Protein AF-X6MDJ1-F1 (afdb_monomer)

Radius of gyration: 101.61 Å; Cα contacts (8 Å, |Δi|>4): 6; chains: 1; bounding box: 177×72×271 Å

Organism: Reticulomyxa filosa (NCBI:txid46433)

Secondary structure (DSSP, 8-state):
-TTHHHHHHHHHHHHHHHHHHHHTT-SS-HHHHHHHHHHHHHHHHHHHTSS--------HHHHHHHHHHHHHHHHHHHHHHHHHHHHHHHHHHHHHHHHHHHHHHHHHHHHHHHHHHHHHHHHHHHHHHHHHHHHHHHHHHHHHHHHHHHHHHHHHHHHHHHHHHHHHHHHHHHHHHHHHHHHHHHHHHHHHHHHHHHHHHHHHHHHHHHHHHHHHHHHHHHHHHHHHHHHHHHHHHHHHHHHHHHHHHHHHHHHHHHHHHHHHHHHHHHHTTS-------------------------------------------------PPP-PPPP-

Structure (mmCIF, N/CA/C/O backbone):
data_AF-X6MDJ1-F1
#
_entry.id   AF-X6MDJ1-F1
#
loop_
_atom_site.group_PDB
_atom_site.id
_atom_site.type_symbol
_atom_site.label_atom_id
_atom_site.label_alt_id
_atom_site.label_comp_id
_atom_site.label_asym_id
_atom_site.label_entity_id
_atom_site.label_seq_id
_atom_site.pdbx_PDB_ins_code
_atom_site.Cartn_x
_atom_site.Cartn_y
_atom_site.Cartn_z
_atom_site.occupancy
_atom_site.B_iso_or_equiv
_atom_site.auth_seq_id
_atom_site.auth_comp_id
_atom_site.auth_asym_id
_atom_site.auth_atom_id
_atom_site.pdbx_PDB_model_num
ATOM 1 N N . MET A 1 1 ? 55.223 59.921 -126.607 1.00 46.53 1 MET A N 1
ATOM 2 C CA . MET A 1 1 ? 54.933 60.571 -125.308 1.00 46.53 1 MET A CA 1
ATOM 3 C C . MET A 1 1 ? 53.748 59.944 -124.555 1.00 46.53 1 MET A C 1
ATOM 5 O O . MET A 1 1 ? 53.757 60.003 -123.340 1.00 46.53 1 MET A O 1
ATOM 9 N N . PHE A 1 2 ? 52.800 59.251 -125.211 1.00 34.00 2 PHE A N 1
ATOM 10 C CA . PHE A 1 2 ? 51.757 58.449 -124.530 1.00 34.00 2 PHE A CA 1
ATOM 11 C C . PHE A 1 2 ? 52.237 57.083 -123.975 1.00 34.00 2 PHE A C 1
ATOM 13 O O . PHE A 1 2 ? 51.592 56.527 -123.099 1.00 34.00 2 PHE A O 1
ATOM 20 N N . PHE A 1 3 ? 53.381 56.561 -124.438 1.00 37.94 3 PHE A N 1
ATOM 21 C CA . PHE A 1 3 ? 53.953 55.284 -123.969 1.00 37.94 3 PHE A CA 1
ATOM 22 C C . PHE A 1 3 ? 54.731 55.387 -122.644 1.00 37.94 3 PHE A C 1
ATOM 24 O O . PHE A 1 3 ? 54.823 54.407 -121.918 1.00 37.94 3 PHE A O 1
ATOM 31 N N . PHE A 1 4 ? 55.240 56.573 -122.292 1.00 38.34 4 PHE A N 1
ATOM 32 C CA . PHE A 1 4 ? 55.994 56.768 -121.045 1.00 38.34 4 PHE A CA 1
ATOM 33 C C . PHE A 1 4 ? 55.082 56.855 -119.811 1.00 38.34 4 PHE A C 1
ATOM 35 O O . PHE A 1 4 ? 55.450 56.375 -118.748 1.00 38.34 4 PHE A O 1
ATOM 42 N N . LEU A 1 5 ? 53.854 57.364 -119.967 1.00 35.47 5 LEU A N 1
ATOM 43 C CA . LEU A 1 5 ? 52.873 57.420 -118.875 1.00 35.47 5 LEU A CA 1
ATOM 44 C C . LEU A 1 5 ? 52.231 56.054 -118.565 1.00 35.47 5 LEU A C 1
ATOM 46 O O . LEU A 1 5 ? 51.686 55.873 -117.481 1.00 35.47 5 LEU A O 1
ATOM 50 N N . LEU A 1 6 ? 52.306 55.083 -119.485 1.00 46.47 6 LEU A N 1
ATOM 51 C CA . LEU A 1 6 ? 51.800 53.723 -119.254 1.00 46.47 6 LEU A CA 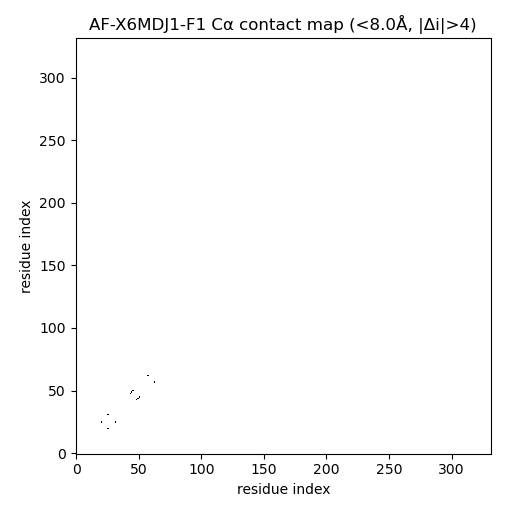1
ATOM 52 C C . LEU A 1 6 ? 52.808 52.839 -118.505 1.00 46.47 6 LEU A C 1
ATOM 54 O O . LEU A 1 6 ? 52.397 51.955 -117.760 1.00 46.47 6 LEU A O 1
ATOM 58 N N . GLN A 1 7 ? 54.109 53.093 -118.663 1.00 49.00 7 GLN A N 1
ATOM 59 C CA . GLN A 1 7 ? 55.163 52.285 -118.045 1.00 49.00 7 GLN A CA 1
ATOM 60 C C . GLN A 1 7 ? 55.359 52.627 -116.558 1.00 49.00 7 GLN A C 1
ATOM 62 O O . GLN A 1 7 ? 55.385 51.719 -115.731 1.00 49.00 7 GLN A O 1
ATOM 67 N N . GLU A 1 8 ? 55.336 53.915 -116.190 1.00 50.94 8 GLU A N 1
ATOM 68 C CA . GLU A 1 8 ? 55.340 54.327 -114.772 1.00 50.94 8 GLU A CA 1
ATOM 69 C C . GLU A 1 8 ? 54.061 53.893 -114.032 1.00 50.94 8 GLU A C 1
ATOM 71 O O . GLU A 1 8 ? 54.104 53.580 -112.843 1.00 50.94 8 GLU A O 1
ATOM 76 N N . SER A 1 9 ? 52.922 53.798 -114.731 1.00 50.75 9 SER A N 1
ATOM 77 C CA . SER A 1 9 ? 51.663 53.342 -114.129 1.00 50.75 9 SER A CA 1
ATOM 78 C C . SER A 1 9 ? 51.698 51.862 -113.725 1.00 50.75 9 SER A C 1
ATOM 80 O O . SER A 1 9 ? 51.016 51.490 -112.773 1.00 50.75 9 SER A O 1
ATOM 82 N N . ILE A 1 10 ? 52.455 51.004 -114.417 1.00 56.62 10 ILE A N 1
ATOM 83 C CA . ILE A 1 10 ? 52.475 49.554 -114.152 1.00 56.62 10 ILE A CA 1
ATOM 84 C C . ILE A 1 10 ? 53.443 49.218 -113.012 1.00 56.62 10 ILE A C 1
ATOM 86 O O . ILE A 1 10 ? 53.078 48.458 -112.113 1.00 56.62 10 ILE A O 1
ATOM 90 N N . GLU A 1 11 ? 54.622 49.843 -112.979 1.00 57.53 11 GLU A N 1
ATOM 91 C CA . GLU A 1 11 ? 55.597 49.654 -111.894 1.00 57.53 11 GLU A CA 1
ATOM 92 C C . GLU A 1 11 ? 55.032 50.096 -110.539 1.00 57.53 11 GLU A C 1
ATOM 94 O O . GLU A 1 11 ? 55.156 49.374 -109.544 1.00 57.53 11 GLU A O 1
ATOM 99 N N . HIS A 1 12 ? 54.302 51.217 -110.507 1.00 56.81 12 HIS A N 1
ATOM 100 C CA . HIS A 1 12 ? 53.630 51.657 -109.287 1.00 56.81 12 HIS A CA 1
ATOM 101 C C . HIS A 1 12 ? 52.510 50.700 -108.850 1.00 56.81 12 HIS A C 1
ATOM 103 O O . HIS A 1 12 ? 52.333 50.476 -107.654 1.00 56.81 12 HIS A O 1
ATOM 109 N N . THR A 1 13 ? 51.793 50.077 -109.792 1.00 57.88 13 THR A N 1
ATOM 110 C CA . THR A 1 13 ? 50.694 49.149 -109.471 1.00 57.88 13 THR A CA 1
ATOM 111 C C . THR A 1 13 ? 51.216 47.823 -108.902 1.00 57.88 13 THR A C 1
ATOM 113 O O . THR A 1 13 ? 50.658 47.313 -107.930 1.00 57.88 13 THR A O 1
ATOM 116 N N . CYS A 1 14 ? 52.323 47.288 -109.428 1.00 55.81 14 CYS A N 1
ATOM 117 C CA . CYS A 1 14 ? 52.934 46.050 -108.928 1.00 55.81 14 CYS A CA 1
ATOM 118 C C . CYS A 1 14 ? 53.540 46.208 -107.524 1.00 55.81 14 CYS A C 1
ATOM 120 O O . CYS A 1 14 ? 53.368 45.324 -106.683 1.00 55.81 14 CYS A O 1
ATOM 122 N N . ILE A 1 15 ? 54.188 47.343 -107.238 1.00 61.50 15 ILE A N 1
ATOM 123 C CA . ILE A 1 15 ? 54.727 47.639 -105.900 1.00 61.50 15 ILE A CA 1
ATOM 124 C C . ILE A 1 15 ? 53.588 47.835 -104.890 1.00 61.50 15 ILE A C 1
ATOM 126 O O . ILE A 1 15 ? 53.655 47.305 -103.779 1.00 61.50 15 ILE A O 1
ATOM 130 N N . CYS A 1 16 ? 52.504 48.514 -105.284 1.00 55.78 16 CYS A N 1
ATOM 131 C CA . CYS A 1 16 ? 51.330 48.676 -104.428 1.00 55.78 16 CYS A CA 1
ATOM 132 C C . CYS A 1 16 ? 50.640 47.338 -104.112 1.00 55.78 16 CYS A C 1
ATOM 134 O O . CYS A 1 16 ? 50.250 47.129 -102.967 1.00 55.78 16 CYS A O 1
ATOM 136 N N . ILE A 1 17 ? 50.538 46.404 -105.066 1.00 59.16 17 ILE A N 1
ATOM 137 C CA . ILE A 1 17 ? 49.975 45.062 -104.818 1.00 59.16 17 ILE A CA 1
ATOM 138 C C . ILE A 1 17 ? 50.873 44.253 -103.871 1.00 59.16 17 ILE A C 1
ATOM 140 O O . ILE A 1 17 ? 50.369 43.625 -102.943 1.00 59.16 17 ILE A O 1
ATOM 144 N N . TRP A 1 18 ? 52.198 44.319 -104.033 1.00 60.38 18 TRP A N 1
ATOM 145 C CA . TRP A 1 18 ? 53.135 43.631 -103.138 1.00 60.38 18 TRP A CA 1
ATOM 146 C C . TRP A 1 18 ? 53.076 44.178 -101.703 1.00 60.38 18 TRP A C 1
ATOM 148 O O . TRP A 1 18 ? 53.031 43.407 -100.743 1.00 60.38 18 TRP A O 1
ATOM 158 N N . GLN A 1 19 ? 52.972 45.502 -101.542 1.00 55.25 19 GLN A N 1
ATOM 159 C CA . GLN A 1 19 ? 52.780 46.123 -100.229 1.00 55.25 19 GLN A CA 1
ATOM 160 C C . GLN A 1 19 ? 51.417 45.790 -99.610 1.00 55.25 19 GLN A C 1
ATOM 162 O O . GLN A 1 19 ? 51.368 45.545 -98.409 1.00 55.25 19 GLN A O 1
ATOM 167 N N . ILE A 1 20 ? 50.337 45.705 -100.394 1.00 57.69 20 ILE A N 1
ATOM 168 C CA . ILE A 1 20 ? 49.007 45.300 -99.906 1.00 57.69 20 ILE A CA 1
ATOM 169 C C . ILE A 1 20 ? 49.001 43.827 -99.454 1.00 57.69 20 ILE A C 1
ATOM 171 O O . ILE A 1 20 ? 48.454 43.524 -98.394 1.00 57.69 20 ILE A O 1
ATOM 175 N N . CYS A 1 21 ? 49.661 42.920 -100.183 1.00 55.03 21 CYS A N 1
ATOM 176 C CA . CYS A 1 21 ? 49.754 41.503 -99.805 1.00 55.03 21 CYS A CA 1
ATOM 177 C C . CYS A 1 21 ? 50.541 41.281 -98.502 1.00 55.03 21 CYS A C 1
ATOM 179 O O . CYS A 1 21 ? 50.180 40.412 -97.709 1.00 55.03 21 CYS A O 1
ATOM 181 N N . ILE A 1 22 ? 51.573 42.093 -98.244 1.00 57.81 22 ILE A N 1
ATOM 182 C CA . ILE A 1 22 ? 52.324 42.059 -96.978 1.00 57.81 22 ILE A CA 1
ATOM 183 C C . ILE A 1 22 ? 51.508 42.690 -95.836 1.00 57.81 22 ILE A C 1
ATOM 185 O O . ILE A 1 22 ? 51.525 42.171 -94.722 1.00 57.81 22 ILE A O 1
ATOM 189 N N . TYR A 1 23 ? 50.760 43.771 -96.097 1.00 50.34 23 TYR A N 1
ATOM 190 C CA . TYR A 1 23 ? 49.988 44.478 -95.064 1.00 50.34 23 TYR A CA 1
ATOM 191 C C . TYR A 1 23 ? 48.722 43.734 -94.608 1.00 50.34 23 TYR A C 1
ATOM 193 O O . TYR A 1 23 ? 48.281 43.935 -93.479 1.00 50.34 23 TYR A O 1
ATOM 201 N N . ILE A 1 24 ? 48.126 42.888 -95.459 1.00 52.47 24 ILE A N 1
ATOM 202 C CA . ILE A 1 24 ? 46.871 42.169 -95.155 1.00 52.47 24 ILE A CA 1
ATOM 203 C C . ILE A 1 24 ? 47.112 40.789 -94.504 1.00 52.47 24 ILE A C 1
ATOM 205 O O . ILE A 1 24 ? 46.166 40.166 -94.035 1.00 52.47 24 ILE A O 1
ATOM 209 N N . GLY A 1 25 ? 48.359 40.319 -94.367 1.00 51.25 25 GLY A N 1
ATOM 210 C CA . GLY A 1 25 ? 48.641 39.081 -93.622 1.00 51.25 25 GLY A CA 1
ATOM 211 C C . GLY A 1 25 ? 47.980 37.843 -94.240 1.00 51.25 25 GLY A C 1
ATOM 212 O O . GLY A 1 25 ? 47.366 37.041 -93.544 1.00 51.25 25 GLY A O 1
ATOM 213 N N . VAL A 1 26 ? 48.077 37.692 -95.562 1.00 49.97 26 VAL A N 1
ATOM 214 C CA . VAL A 1 26 ? 47.474 36.571 -96.294 1.00 49.97 26 VAL A CA 1
ATOM 215 C C . VAL A 1 26 ? 48.474 35.417 -96.381 1.00 49.97 26 VAL A C 1
ATOM 217 O O . VAL A 1 26 ? 49.170 35.264 -97.378 1.00 49.97 26 VAL A O 1
ATOM 220 N N . TYR A 1 27 ? 48.555 34.605 -95.326 1.00 49.72 27 TYR A N 1
ATOM 221 C CA . TYR A 1 27 ? 49.199 33.281 -95.376 1.00 49.72 27 TYR A CA 1
ATOM 222 C C . TYR A 1 27 ? 48.189 32.134 -95.591 1.00 49.72 27 TYR A C 1
ATOM 224 O O . TYR A 1 27 ? 48.596 30.982 -95.684 1.00 49.72 27 TYR A O 1
ATOM 232 N N . GLU A 1 28 ? 46.886 32.432 -95.712 1.00 48.81 28 GLU A N 1
ATOM 233 C CA . GLU A 1 28 ? 45.821 31.409 -95.711 1.00 48.81 28 GLU A CA 1
ATOM 234 C C . GLU A 1 28 ? 44.952 31.332 -96.986 1.00 48.81 28 GLU A C 1
ATOM 236 O O . GLU A 1 28 ? 44.074 30.480 -97.057 1.00 48.81 28 GLU A O 1
ATOM 241 N N . ASN A 1 29 ? 45.194 32.141 -98.030 1.00 48.00 29 ASN A N 1
ATOM 242 C CA . ASN A 1 29 ? 44.483 32.010 -99.318 1.00 48.00 29 ASN A CA 1
ATOM 243 C C . ASN A 1 29 ? 45.444 31.639 -100.459 1.00 48.00 29 ASN A C 1
ATOM 245 O O . ASN A 1 29 ? 46.172 32.492 -100.971 1.00 48.00 29 ASN A O 1
ATOM 249 N N . SER A 1 30 ? 45.406 30.365 -100.867 1.00 55.78 30 SER A N 1
ATOM 250 C CA . SER A 1 30 ? 46.225 29.770 -101.940 1.00 55.78 30 SER A CA 1
ATOM 251 C C . SER A 1 30 ? 46.120 30.527 -103.275 1.00 55.78 30 SER A C 1
ATOM 253 O O . SER A 1 30 ? 47.123 30.718 -103.961 1.00 55.78 30 SER A O 1
ATOM 255 N N . ASP A 1 31 ? 44.937 31.055 -103.599 1.00 55.47 31 ASP A N 1
ATOM 256 C CA . ASP A 1 31 ? 44.656 31.688 -104.896 1.00 55.47 31 ASP A CA 1
ATOM 257 C C . ASP A 1 31 ? 45.382 33.036 -105.091 1.00 55.47 31 ASP A C 1
ATOM 259 O O . ASP A 1 31 ? 45.696 33.437 -106.212 1.00 55.47 31 ASP A O 1
ATOM 263 N N . LEU A 1 32 ? 45.696 33.750 -104.001 1.00 57.66 32 LEU A N 1
ATOM 264 C CA . LEU A 1 32 ? 46.416 35.032 -104.047 1.00 57.66 32 LEU A CA 1
ATOM 265 C C . LEU A 1 32 ? 47.932 34.841 -104.190 1.00 57.66 32 LEU A C 1
ATOM 267 O O . LEU A 1 32 ? 48.594 35.657 -104.838 1.00 57.66 32 LEU A O 1
ATOM 271 N N . TYR A 1 33 ? 48.470 33.751 -103.636 1.00 59.84 33 TYR A N 1
ATOM 272 C CA . TYR A 1 33 ? 49.879 33.391 -103.787 1.00 59.84 33 TYR A CA 1
ATOM 273 C C . TYR A 1 33 ? 50.172 32.915 -105.216 1.00 59.84 33 TYR A C 1
ATOM 275 O O . TYR A 1 33 ? 51.159 33.347 -105.809 1.00 59.84 33 TYR A O 1
ATOM 283 N N . GLU A 1 34 ? 49.273 32.125 -105.817 1.00 58.66 34 GLU A N 1
ATOM 284 C CA . GLU A 1 34 ? 49.373 31.730 -107.231 1.00 58.66 34 GLU A CA 1
ATOM 285 C C . GLU A 1 34 ? 49.312 32.931 -108.182 1.00 58.66 34 GLU A C 1
ATOM 287 O O . GLU A 1 34 ? 50.076 32.999 -109.146 1.00 58.66 34 GLU A O 1
ATOM 292 N N . CYS A 1 35 ? 48.468 33.925 -107.891 1.00 59.69 35 CYS A N 1
ATOM 293 C CA . CYS A 1 35 ? 48.352 35.132 -108.711 1.00 59.69 35 CYS A CA 1
ATOM 294 C C . CYS A 1 35 ? 49.623 36.006 -108.638 1.00 59.69 35 CYS A C 1
ATOM 296 O O . CYS A 1 35 ? 50.100 36.514 -109.656 1.00 59.69 35 CYS A O 1
ATOM 298 N N . ALA A 1 36 ? 50.231 36.133 -107.450 1.00 60.06 36 ALA A N 1
ATOM 299 C CA . ALA A 1 36 ? 51.514 36.817 -107.275 1.00 60.06 36 ALA A CA 1
ATOM 300 C C . ALA A 1 36 ? 52.673 36.061 -107.953 1.00 60.06 36 ALA A C 1
ATOM 302 O O . ALA A 1 36 ? 53.518 36.683 -108.601 1.00 60.06 36 ALA A O 1
ATOM 303 N N . TYR A 1 37 ? 52.679 34.728 -107.867 1.00 60.91 37 TYR A N 1
ATOM 304 C CA . TYR A 1 37 ? 53.666 33.878 -108.533 1.00 60.91 37 TYR A CA 1
ATOM 305 C C . TYR A 1 37 ? 53.544 33.972 -110.065 1.00 60.91 37 TYR A C 1
ATOM 307 O O . TYR A 1 37 ? 54.550 34.167 -110.741 1.00 60.91 37 TYR A O 1
ATOM 315 N N . MET A 1 38 ? 52.324 33.970 -110.620 1.00 65.00 38 MET A N 1
ATOM 316 C CA . MET A 1 38 ? 52.064 34.182 -112.054 1.00 65.00 38 MET A CA 1
ATOM 317 C C . MET A 1 38 ? 52.527 35.559 -112.547 1.00 65.00 38 MET A C 1
ATOM 319 O O . MET A 1 38 ? 53.146 35.648 -113.606 1.00 65.00 38 MET A O 1
ATOM 323 N N . CYS A 1 39 ? 52.303 36.632 -111.782 1.00 60.31 39 CYS A N 1
ATOM 324 C CA . CYS A 1 39 ? 52.797 37.968 -112.135 1.00 60.31 39 CYS A CA 1
ATOM 325 C C . CYS A 1 39 ? 54.332 38.044 -112.143 1.00 60.31 39 CYS A C 1
ATOM 327 O O . CYS A 1 39 ? 54.906 38.653 -113.047 1.00 60.31 39 CYS A O 1
ATOM 329 N N . ILE A 1 40 ? 55.007 37.391 -111.189 1.00 62.34 40 ILE A N 1
ATOM 330 C CA . ILE A 1 40 ? 56.475 37.294 -111.168 1.00 62.34 40 ILE A CA 1
ATOM 331 C C . ILE A 1 40 ? 56.969 36.436 -112.338 1.00 62.34 40 ILE A C 1
ATOM 333 O O . ILE A 1 40 ? 57.894 36.847 -113.030 1.00 62.34 40 ILE A O 1
ATOM 337 N N . CYS A 1 41 ? 56.333 35.300 -112.631 1.00 57.19 41 CYS A N 1
ATOM 338 C CA . CYS A 1 41 ? 56.680 34.465 -113.782 1.00 57.19 41 CYS A CA 1
ATOM 339 C C . CYS A 1 41 ? 56.502 35.210 -115.112 1.00 57.19 41 CYS A C 1
ATOM 341 O O . CYS A 1 41 ? 57.374 35.108 -115.967 1.00 57.19 41 CYS A O 1
ATOM 343 N N . ILE A 1 42 ? 55.443 36.011 -115.282 1.00 60.81 42 ILE A N 1
ATOM 344 C CA . ILE A 1 42 ? 55.233 36.843 -116.480 1.00 60.81 42 ILE A CA 1
ATOM 345 C C . ILE A 1 42 ? 56.254 37.990 -116.544 1.00 60.81 42 ILE A C 1
ATOM 347 O O . ILE A 1 42 ? 56.767 38.283 -117.622 1.00 60.81 42 ILE A O 1
ATOM 351 N N . TYR A 1 43 ? 56.605 38.618 -115.416 1.00 61.06 43 TYR A N 1
ATOM 352 C CA . TYR A 1 43 ? 57.633 39.666 -115.361 1.00 61.06 43 TYR A CA 1
ATOM 353 C C . TYR A 1 43 ? 59.034 39.123 -115.675 1.00 61.06 43 TYR A C 1
ATOM 355 O O . TYR A 1 43 ? 59.783 39.743 -116.429 1.00 61.06 43 TYR A O 1
ATOM 363 N N . VAL A 1 44 ? 59.378 37.949 -115.142 1.00 59.22 44 VAL A N 1
ATOM 364 C CA . VAL A 1 44 ? 60.638 37.248 -115.415 1.00 59.22 44 VAL A CA 1
ATOM 365 C C . VAL A 1 44 ? 60.662 36.748 -116.860 1.00 59.22 44 VAL A C 1
ATOM 367 O O . VAL A 1 44 ? 61.660 36.941 -117.541 1.00 59.22 44 VAL A O 1
ATOM 370 N N . TYR A 1 45 ? 59.564 36.200 -117.386 1.00 58.41 45 TYR A N 1
ATOM 371 C CA . TYR A 1 45 ? 59.481 35.769 -118.785 1.00 58.41 45 TYR A CA 1
ATOM 372 C C . TYR A 1 45 ? 59.592 36.954 -119.759 1.00 58.41 45 TYR A C 1
ATOM 374 O O . TYR A 1 45 ? 60.357 36.884 -120.716 1.00 58.41 45 TYR A O 1
ATOM 382 N N . ASN A 1 46 ? 58.933 38.086 -119.485 1.00 56.03 46 ASN A N 1
ATOM 383 C CA . ASN A 1 46 ? 59.036 39.283 -120.329 1.00 56.03 46 ASN A CA 1
ATOM 384 C C . ASN A 1 46 ? 60.400 39.989 -120.226 1.00 56.03 46 ASN A C 1
ATOM 386 O O . ASN A 1 46 ? 60.851 40.544 -121.224 1.00 56.03 46 ASN A O 1
ATOM 390 N N . ASN A 1 47 ? 61.087 39.939 -119.077 1.00 55.94 47 ASN A N 1
ATOM 391 C CA . ASN A 1 47 ? 62.432 40.519 -118.935 1.00 55.94 47 ASN A CA 1
ATOM 392 C C . ASN A 1 47 ? 63.575 39.587 -119.372 1.00 55.94 47 ASN A C 1
ATOM 394 O O . ASN A 1 47 ? 64.629 40.089 -119.745 1.00 55.94 47 ASN A O 1
ATOM 398 N N . ILE A 1 48 ? 63.397 38.260 -119.338 1.00 54.12 48 ILE A N 1
ATOM 399 C CA . ILE A 1 48 ? 64.440 37.286 -119.716 1.00 54.12 48 ILE A CA 1
ATOM 400 C C . ILE A 1 48 ? 64.279 36.796 -121.162 1.00 54.12 48 ILE A C 1
ATOM 402 O O . ILE A 1 48 ? 65.277 36.566 -121.836 1.00 54.12 48 ILE A O 1
ATOM 406 N N . VAL A 1 49 ? 63.050 36.638 -121.665 1.00 52.00 49 VAL A N 1
ATOM 407 C CA . VAL A 1 49 ? 62.792 36.097 -123.016 1.00 52.00 49 VAL A CA 1
ATOM 408 C C . VAL A 1 49 ? 62.472 37.204 -124.028 1.00 52.00 49 VAL A C 1
ATOM 410 O O . VAL A 1 49 ? 62.717 37.035 -125.217 1.00 52.00 49 VAL A O 1
ATOM 413 N N . GLY A 1 50 ? 61.988 38.366 -123.574 1.00 45.97 50 GLY A N 1
ATOM 414 C CA . GLY A 1 50 ? 61.617 39.489 -124.443 1.00 45.97 50 GLY A CA 1
ATOM 415 C C . GLY A 1 50 ? 62.751 40.435 -124.847 1.00 45.97 50 GLY A C 1
ATOM 416 O O . GLY A 1 50 ? 62.484 41.379 -125.586 1.00 45.97 50 GLY A O 1
ATOM 417 N N . ASN A 1 51 ? 63.987 40.234 -124.370 1.00 42.09 51 ASN A N 1
ATOM 418 C CA . ASN A 1 51 ? 65.036 41.253 -124.497 1.00 42.09 51 ASN A CA 1
ATOM 419 C C . ASN A 1 51 ? 66.458 40.711 -124.738 1.00 42.09 51 ASN A C 1
ATOM 421 O O . ASN A 1 51 ? 67.419 41.321 -124.281 1.00 42.09 51 ASN A O 1
ATOM 425 N N . ASP A 1 52 ? 66.610 39.590 -125.460 1.00 38.12 52 ASP A N 1
ATOM 426 C CA . ASP A 1 52 ? 67.944 39.154 -125.910 1.00 38.12 52 ASP A CA 1
ATOM 427 C C . ASP A 1 52 ? 67.927 38.303 -127.203 1.00 38.12 52 ASP A C 1
ATOM 429 O O . ASP A 1 52 ? 68.407 37.170 -127.269 1.00 38.12 52 ASP A O 1
ATOM 433 N N . GLU A 1 53 ? 67.405 38.875 -128.295 1.00 39.47 53 GLU A N 1
ATOM 434 C CA . GLU A 1 53 ? 67.732 38.445 -129.667 1.00 39.47 53 GLU A CA 1
ATOM 435 C C . GLU A 1 53 ? 69.114 38.993 -130.094 1.00 39.47 53 GLU A C 1
ATOM 437 O O . GLU A 1 53 ? 69.244 39.647 -131.125 1.00 39.47 53 GLU A O 1
ATOM 442 N N . SER A 1 54 ? 70.179 38.763 -129.312 1.00 42.28 54 SER A N 1
ATOM 443 C CA . SER A 1 54 ? 71.554 39.053 -129.764 1.00 42.28 54 SER A CA 1
ATOM 444 C C . SER A 1 54 ? 72.660 38.428 -128.901 1.00 42.28 54 SER A C 1
ATOM 446 O O . SER A 1 54 ? 73.427 39.146 -128.273 1.00 42.28 54 SER A O 1
ATOM 448 N N . ALA A 1 55 ? 72.833 37.100 -128.919 1.00 39.47 55 ALA A N 1
ATOM 449 C CA . ALA A 1 55 ? 74.099 36.490 -128.475 1.00 39.47 55 ALA A CA 1
ATOM 450 C C . ALA A 1 55 ? 74.331 35.068 -129.026 1.00 39.47 55 ALA A C 1
ATOM 452 O O . ALA A 1 55 ? 74.334 34.067 -128.309 1.00 39.47 55 ALA A O 1
ATOM 453 N N . THR A 1 56 ? 74.617 34.965 -130.322 1.00 40.84 56 THR A N 1
ATOM 454 C CA . THR A 1 56 ? 75.430 33.869 -130.870 1.00 40.84 56 THR A CA 1
ATOM 455 C C . THR A 1 56 ? 76.843 33.930 -130.279 1.00 40.84 56 THR A C 1
ATOM 457 O O . THR A 1 56 ? 77.678 34.657 -130.806 1.00 40.84 56 THR A O 1
ATOM 460 N N . SER A 1 57 ? 77.094 33.202 -129.179 1.00 42.72 57 SER A N 1
ATOM 461 C CA . SER A 1 57 ? 78.409 32.689 -128.725 1.00 42.72 57 SER A CA 1
ATOM 462 C C . SER A 1 57 ? 78.313 32.139 -127.282 1.00 42.72 57 SER A C 1
ATOM 464 O O . SER A 1 57 ? 78.838 32.738 -126.343 1.00 42.72 57 SER A O 1
ATOM 466 N N . ARG A 1 58 ? 77.655 30.988 -127.064 1.00 47.28 58 ARG A N 1
ATOM 467 C CA . ARG A 1 58 ? 77.795 30.250 -125.791 1.00 47.28 58 ARG A CA 1
ATOM 468 C C . ARG A 1 58 ? 79.111 29.471 -125.815 1.00 47.28 58 ARG A C 1
ATOM 470 O O . ARG A 1 58 ? 79.263 28.516 -126.571 1.00 47.28 58 ARG A O 1
ATOM 477 N N . ASN A 1 59 ? 80.069 29.919 -125.012 1.00 48.38 59 ASN A N 1
ATOM 478 C CA . ASN A 1 59 ? 81.375 29.296 -124.838 1.00 48.38 59 ASN A CA 1
ATOM 479 C C . ASN A 1 59 ? 81.185 27.898 -124.203 1.00 48.38 59 ASN A C 1
ATOM 481 O O . ASN A 1 59 ? 80.544 27.803 -123.154 1.00 48.38 59 ASN A O 1
ATOM 485 N N . PRO A 1 60 ? 81.711 26.800 -124.779 1.00 56.62 60 PRO A N 1
ATOM 486 C CA . PRO A 1 60 ? 81.515 25.444 -124.246 1.00 56.62 60 PRO A CA 1
ATOM 487 C C . PRO A 1 60 ? 82.014 25.271 -122.800 1.00 56.62 60 PRO A C 1
ATOM 489 O O . PRO A 1 60 ? 81.564 24.374 -122.092 1.00 56.62 60 PRO A O 1
ATOM 492 N N . ARG A 1 61 ? 82.898 26.161 -122.334 1.00 58.25 61 ARG A N 1
ATOM 493 C CA . ARG A 1 61 ? 83.381 26.201 -120.950 1.00 58.25 61 ARG A CA 1
ATOM 494 C C . ARG A 1 61 ? 82.312 26.648 -119.947 1.00 58.25 61 ARG A C 1
ATOM 496 O O . ARG A 1 61 ? 82.260 26.096 -118.854 1.00 58.25 61 ARG A O 1
ATOM 503 N N . ASP A 1 62 ? 81.442 27.580 -120.328 1.00 56.09 62 ASP A N 1
ATOM 504 C CA . ASP A 1 62 ? 80.393 28.111 -119.446 1.00 56.09 62 ASP A CA 1
ATOM 505 C C . ASP A 1 62 ? 79.239 27.114 -119.308 1.00 56.09 62 ASP A C 1
ATOM 507 O O . ASP A 1 62 ? 78.688 26.943 -118.225 1.00 56.09 62 ASP A O 1
ATOM 511 N N . VAL A 1 63 ? 78.946 26.365 -120.377 1.00 61.12 63 VAL A N 1
ATOM 512 C CA . VAL A 1 63 ? 77.998 25.239 -120.344 1.00 61.12 63 VAL A CA 1
ATOM 513 C C . VAL A 1 63 ? 78.527 24.103 -119.462 1.00 61.12 63 VAL A C 1
ATOM 515 O O . VAL A 1 63 ? 77.766 23.525 -118.694 1.00 61.12 63 VAL A O 1
ATOM 518 N N . TRP A 1 64 ? 79.832 23.806 -119.514 1.00 67.19 64 TRP A N 1
ATOM 519 C CA . TRP A 1 64 ? 80.450 22.778 -118.667 1.00 67.19 64 TRP A CA 1
ATOM 520 C C . TRP A 1 64 ? 80.505 23.185 -117.188 1.00 67.19 64 TRP A C 1
ATOM 522 O O . TRP A 1 64 ? 80.250 22.356 -116.321 1.00 67.19 64 TRP A O 1
ATOM 532 N N . LEU A 1 65 ? 80.776 24.461 -116.891 1.00 68.94 65 LEU A N 1
ATOM 533 C CA . LEU A 1 65 ? 80.726 25.002 -115.528 1.00 68.94 65 LEU A CA 1
ATOM 534 C C . LEU A 1 65 ? 79.298 25.019 -114.965 1.00 68.94 65 LEU A C 1
ATOM 536 O O . LEU A 1 65 ? 79.112 24.656 -113.807 1.00 68.94 65 LEU A O 1
ATOM 540 N N . MET A 1 66 ? 78.289 25.361 -115.777 1.00 67.38 66 MET A N 1
ATOM 541 C CA . MET A 1 66 ? 76.880 25.218 -115.386 1.00 67.38 66 MET A CA 1
ATOM 542 C C . MET A 1 66 ? 76.519 23.754 -115.137 1.00 67.38 66 MET A C 1
ATOM 544 O O . MET A 1 66 ? 75.898 23.455 -114.126 1.00 67.38 66 MET A O 1
ATOM 548 N N . GLN A 1 67 ? 76.939 22.835 -116.010 1.00 71.94 67 GLN A N 1
ATOM 549 C CA . GLN A 1 67 ? 76.667 21.410 -115.834 1.00 71.94 67 GLN A CA 1
ATOM 550 C C . GLN A 1 67 ? 77.342 20.856 -114.570 1.00 71.94 67 GLN A C 1
ATOM 552 O O . GLN A 1 67 ? 76.714 20.102 -113.835 1.00 71.94 67 GLN A O 1
ATOM 557 N N . ALA A 1 68 ? 78.585 21.249 -114.279 1.00 69.00 68 ALA A N 1
ATOM 558 C CA . ALA A 1 68 ? 79.287 20.863 -113.055 1.00 69.00 68 ALA A CA 1
ATOM 559 C C . ALA A 1 68 ? 78.601 21.425 -111.797 1.00 69.00 68 ALA A C 1
ATOM 561 O O . ALA A 1 68 ? 78.412 20.683 -110.840 1.00 69.00 68 ALA A O 1
ATOM 562 N N . ALA A 1 69 ? 78.155 22.687 -111.826 1.00 71.62 69 ALA A N 1
ATOM 563 C CA . ALA A 1 69 ? 77.407 23.302 -110.728 1.00 71.62 69 ALA A CA 1
ATOM 564 C C . ALA A 1 69 ? 76.031 22.650 -110.512 1.00 71.62 69 ALA A C 1
ATOM 566 O O . ALA A 1 69 ? 75.623 22.469 -109.371 1.00 71.62 69 ALA A O 1
ATOM 567 N N . ILE A 1 70 ? 75.338 22.257 -111.588 1.00 73.81 70 ILE A N 1
ATOM 568 C CA . ILE A 1 70 ? 74.079 21.499 -111.511 1.00 73.81 70 ILE A CA 1
ATOM 569 C C . ILE A 1 70 ? 74.336 20.123 -110.897 1.00 73.81 70 ILE A C 1
ATOM 571 O O . ILE A 1 70 ? 73.653 19.750 -109.960 1.00 73.81 70 ILE A O 1
ATOM 575 N N . THR A 1 71 ? 75.376 19.411 -111.339 1.00 73.44 71 THR A N 1
ATOM 576 C CA . THR A 1 71 ? 75.698 18.073 -110.805 1.00 73.44 71 THR A CA 1
ATOM 577 C C . THR A 1 71 ? 76.097 18.133 -109.320 1.00 73.44 71 THR A C 1
ATOM 579 O O . THR A 1 71 ? 75.768 17.238 -108.547 1.00 73.44 71 THR A O 1
ATOM 582 N N . GLU A 1 72 ? 76.790 19.195 -108.896 1.00 76.56 72 GLU A N 1
ATOM 583 C CA . GLU A 1 72 ? 77.119 19.450 -107.486 1.00 76.56 72 GLU A CA 1
ATOM 584 C C . GLU A 1 72 ? 75.877 19.824 -106.659 1.00 76.56 72 GLU A C 1
ATOM 586 O O . GLU A 1 72 ? 75.734 19.375 -105.520 1.00 76.56 72 GLU A O 1
ATOM 591 N N . GLN A 1 73 ? 74.954 20.607 -107.226 1.00 77.00 73 GLN A N 1
ATOM 592 C CA . GLN A 1 73 ? 73.666 20.903 -106.596 1.00 77.00 73 GLN A CA 1
ATOM 593 C C . GLN A 1 73 ? 72.782 19.660 -106.491 1.00 77.00 73 GLN A C 1
ATOM 595 O O . GLN A 1 73 ? 72.213 19.444 -105.428 1.00 77.00 73 GLN A O 1
ATOM 600 N N . ASP A 1 74 ? 72.730 18.819 -107.522 1.00 78.31 74 ASP A N 1
ATOM 601 C CA . ASP A 1 74 ? 71.992 17.554 -107.523 1.00 78.31 74 ASP A CA 1
ATOM 602 C C . ASP A 1 74 ? 72.541 16.607 -106.446 1.00 78.31 74 ASP A C 1
ATOM 604 O O . ASP A 1 74 ? 71.776 16.073 -105.648 1.00 78.31 74 ASP A O 1
ATOM 608 N N . ALA A 1 75 ? 73.869 16.480 -106.322 1.00 77.88 75 ALA A N 1
ATOM 609 C CA . ALA A 1 75 ? 74.490 15.681 -105.263 1.00 77.88 75 ALA A CA 1
ATOM 610 C C . ALA A 1 75 ? 74.164 16.208 -103.852 1.00 77.88 75 ALA A C 1
ATOM 612 O O . ALA A 1 75 ? 73.967 15.429 -102.918 1.00 77.88 75 ALA A O 1
ATOM 613 N N . ARG A 1 76 ? 74.083 17.535 -103.692 1.00 82.31 76 ARG A N 1
ATOM 614 C CA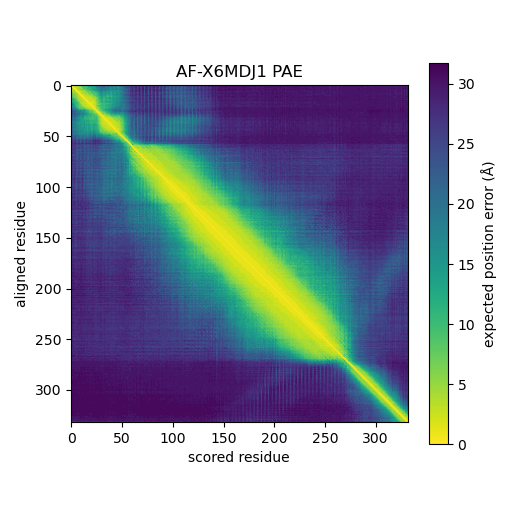 . ARG A 1 76 ? 73.716 18.177 -102.423 1.00 82.31 76 ARG A CA 1
ATOM 615 C C . ARG A 1 76 ? 72.223 18.056 -102.118 1.00 82.31 76 ARG A C 1
ATOM 617 O O . ARG A 1 76 ? 71.859 17.949 -100.951 1.00 82.31 76 ARG A O 1
ATOM 624 N N . ILE A 1 77 ? 71.370 18.063 -103.140 1.00 81.25 77 ILE A N 1
ATOM 625 C CA . ILE A 1 77 ? 69.937 17.784 -103.014 1.00 81.25 77 ILE A CA 1
ATOM 626 C C . ILE A 1 77 ? 69.744 16.330 -102.581 1.00 81.25 77 ILE A C 1
ATOM 628 O O . ILE A 1 77 ? 69.075 16.106 -101.581 1.00 81.25 77 ILE A O 1
ATOM 632 N N . GLU A 1 78 ? 70.407 15.365 -103.221 1.00 81.25 78 GLU A N 1
ATOM 633 C CA . GLU A 1 78 ? 70.339 13.951 -102.821 1.00 81.25 78 GLU A CA 1
ATOM 634 C C . GLU A 1 78 ? 70.837 13.710 -101.384 1.00 81.25 78 GLU A C 1
ATOM 636 O O . GLU A 1 78 ? 70.335 12.830 -100.682 1.00 81.25 78 GLU A O 1
ATOM 641 N N . GLU A 1 79 ? 71.847 14.457 -100.926 1.00 81.81 79 GLU A N 1
ATOM 642 C CA . GLU A 1 79 ? 72.326 14.392 -99.540 1.00 81.81 79 GLU A CA 1
ATOM 643 C C . GLU A 1 79 ? 71.308 14.986 -98.556 1.00 81.81 79 GLU A C 1
ATOM 645 O O . GLU A 1 79 ? 70.979 14.343 -97.561 1.00 81.81 79 GLU A O 1
ATOM 650 N N . LEU A 1 80 ? 70.733 16.151 -98.872 1.00 81.88 80 LEU A N 1
ATOM 651 C CA . LEU A 1 80 ? 69.671 16.764 -98.070 1.00 81.88 80 LEU A CA 1
ATOM 652 C C . LEU A 1 80 ? 68.394 15.914 -98.039 1.00 81.88 80 LEU A C 1
ATOM 654 O O . LEU A 1 80 ? 67.726 15.864 -97.010 1.00 81.88 80 LEU A O 1
ATOM 658 N N . GLU A 1 81 ? 68.053 15.230 -99.130 1.00 82.69 81 GLU A N 1
ATOM 659 C CA . GLU A 1 81 ? 66.931 14.291 -99.192 1.00 82.69 81 GLU A CA 1
ATOM 660 C C . GLU A 1 81 ? 67.183 13.058 -98.318 1.00 82.69 81 GLU A C 1
ATOM 662 O O . GLU A 1 81 ? 66.281 12.625 -97.599 1.00 82.69 81 GLU A O 1
ATOM 667 N N . ARG A 1 82 ? 68.416 12.530 -98.307 1.00 83.44 82 ARG A N 1
ATOM 668 C CA . ARG A 1 82 ? 68.814 11.441 -97.399 1.00 83.44 82 ARG A CA 1
ATOM 669 C C . ARG A 1 82 ? 68.759 11.861 -95.931 1.00 83.44 82 ARG A C 1
ATOM 671 O O . ARG A 1 82 ? 68.249 11.095 -95.113 1.00 83.44 82 ARG A O 1
ATOM 678 N N . ASP A 1 83 ? 69.231 13.059 -95.599 1.00 85.56 83 ASP A N 1
ATOM 679 C CA . ASP A 1 83 ? 69.172 13.589 -94.233 1.00 85.56 83 ASP A CA 1
ATOM 680 C C . ASP A 1 83 ? 67.728 13.863 -93.791 1.00 85.56 83 ASP A C 1
ATOM 682 O O . ASP A 1 83 ? 67.342 13.525 -92.670 1.00 85.56 83 ASP A O 1
ATOM 686 N N . LEU A 1 84 ? 66.897 14.414 -94.681 1.00 81.50 84 LEU A N 1
ATOM 687 C CA . LEU A 1 84 ? 65.474 14.638 -94.431 1.00 81.50 84 LEU A CA 1
ATOM 688 C C . LEU A 1 84 ? 64.736 13.316 -94.189 1.00 81.50 84 LEU A C 1
ATOM 690 O O . LEU A 1 84 ? 63.904 13.242 -93.287 1.00 81.50 84 LEU A O 1
ATOM 694 N N . GLU A 1 85 ? 65.035 12.271 -94.962 1.00 84.38 85 GLU A N 1
ATOM 695 C CA . GLU A 1 85 ? 64.429 10.950 -94.781 1.00 84.38 85 GLU A CA 1
ATOM 696 C C . GLU A 1 85 ? 64.894 10.285 -93.476 1.00 84.38 85 GLU A C 1
ATOM 698 O O . GLU A 1 85 ? 64.082 9.718 -92.742 1.00 84.38 85 GLU A O 1
ATOM 703 N N . ALA A 1 86 ? 66.172 10.427 -93.113 1.00 84.56 86 ALA A N 1
ATOM 704 C CA . ALA A 1 86 ? 66.691 9.950 -91.832 1.00 84.56 86 ALA A CA 1
ATOM 705 C C . ALA A 1 86 ? 66.035 10.664 -90.636 1.00 84.56 86 ALA A C 1
ATOM 707 O O . ALA A 1 86 ? 65.660 10.016 -89.657 1.00 84.56 86 ALA A O 1
ATOM 708 N N . GLU A 1 87 ? 65.846 11.984 -90.710 1.00 85.56 87 GLU A N 1
ATOM 709 C CA . GLU A 1 87 ? 65.128 12.743 -89.680 1.00 85.56 87 GLU A CA 1
ATOM 710 C C . GLU A 1 87 ? 63.633 12.401 -89.649 1.00 85.56 87 GLU A C 1
ATOM 712 O O . GLU A 1 87 ? 63.068 12.244 -88.569 1.00 85.56 87 GLU A O 1
ATOM 717 N N . ARG A 1 88 ? 62.987 12.181 -90.802 1.00 86.25 88 ARG A N 1
ATOM 718 C CA . ARG A 1 88 ? 61.601 11.682 -90.859 1.00 86.25 88 ARG A CA 1
ATOM 719 C C . ARG A 1 88 ? 61.455 10.318 -90.195 1.00 86.25 88 ARG A C 1
ATOM 721 O O . ARG A 1 88 ? 60.495 10.127 -89.452 1.00 86.25 88 ARG A O 1
ATOM 728 N N . SER A 1 89 ? 62.404 9.406 -90.406 1.00 86.31 89 SER A N 1
ATOM 729 C CA . SER A 1 89 ? 62.413 8.095 -89.748 1.00 86.31 89 SER A CA 1
ATOM 730 C C . SER A 1 89 ? 62.540 8.233 -88.230 1.00 86.31 89 SER A C 1
ATOM 732 O O . SER A 1 89 ? 61.722 7.676 -87.503 1.00 86.31 89 SER A O 1
ATOM 734 N N . LYS A 1 90 ? 63.483 9.050 -87.735 1.00 89.19 90 LYS A N 1
ATOM 735 C CA . LYS A 1 90 ? 63.639 9.313 -86.291 1.00 89.19 90 LYS A CA 1
ATOM 736 C C . LYS A 1 90 ? 62.404 9.971 -85.680 1.00 89.19 90 LYS A C 1
ATOM 738 O O . LYS A 1 90 ? 62.000 9.616 -84.578 1.00 89.19 90 LYS A O 1
ATOM 743 N N . VAL A 1 91 ? 61.787 10.921 -86.384 1.00 87.75 91 VAL A N 1
ATOM 744 C CA . VAL A 1 91 ? 60.541 11.568 -85.945 1.00 87.75 91 VAL A CA 1
ATOM 745 C C . VAL A 1 91 ? 59.386 10.570 -85.940 1.00 87.75 91 VAL A C 1
ATOM 747 O O . VAL A 1 91 ? 58.565 10.610 -85.029 1.00 87.75 91 VAL A O 1
ATOM 750 N N . SER A 1 92 ? 59.320 9.657 -86.910 1.00 88.12 92 SER A N 1
ATOM 751 C CA . SER A 1 92 ? 58.314 8.593 -86.947 1.00 88.12 92 SER A CA 1
ATOM 752 C C . SER A 1 92 ? 58.485 7.603 -85.792 1.00 88.12 92 SER A C 1
ATOM 754 O O . SER A 1 92 ? 57.498 7.240 -85.159 1.00 88.12 92 SER A O 1
ATOM 756 N N . GLU A 1 93 ? 59.718 7.195 -85.485 1.00 87.81 93 GLU A N 1
ATOM 757 C CA . GLU A 1 93 ? 60.037 6.338 -84.335 1.00 87.81 93 GLU A CA 1
ATOM 758 C C . GLU A 1 93 ? 59.711 7.041 -83.012 1.00 87.81 93 GLU A C 1
ATOM 760 O O . GLU A 1 93 ? 58.987 6.493 -82.183 1.00 87.81 93 GLU A O 1
ATOM 765 N N . ALA A 1 94 ? 60.142 8.295 -82.843 1.00 88.50 94 ALA A N 1
ATOM 766 C CA . ALA A 1 94 ? 59.831 9.093 -81.659 1.00 88.50 94 ALA A CA 1
ATOM 767 C C . ALA A 1 94 ? 58.323 9.334 -81.502 1.00 88.50 94 ALA A C 1
ATOM 769 O O . ALA A 1 94 ? 57.803 9.307 -80.388 1.00 88.50 94 ALA A O 1
ATOM 770 N N . ARG A 1 95 ? 57.599 9.543 -82.609 1.00 91.00 95 ARG A N 1
ATOM 771 C CA . ARG A 1 95 ? 56.138 9.655 -82.606 1.00 91.00 95 ARG A CA 1
ATOM 772 C C . ARG A 1 95 ? 55.499 8.354 -82.138 1.00 91.00 95 ARG A C 1
ATOM 774 O O . ARG A 1 95 ? 54.646 8.410 -81.263 1.00 91.00 95 ARG A O 1
ATOM 781 N N . PHE A 1 96 ? 55.930 7.214 -82.672 1.00 90.81 96 PHE A N 1
ATOM 782 C CA . PHE A 1 96 ? 55.416 5.907 -82.271 1.00 90.81 96 PHE A CA 1
ATOM 783 C C . PHE A 1 96 ? 55.683 5.615 -80.785 1.00 90.81 96 PHE A C 1
ATOM 785 O O . PHE A 1 96 ? 54.786 5.175 -80.071 1.00 90.81 96 PHE A O 1
ATOM 792 N N . GLU A 1 97 ? 56.881 5.923 -80.280 1.00 91.31 97 GLU A N 1
ATOM 793 C CA . GLU A 1 97 ? 57.205 5.780 -78.854 1.00 91.31 97 GLU A CA 1
ATOM 794 C C . GLU A 1 97 ? 56.372 6.704 -77.956 1.00 91.31 97 GLU A C 1
ATOM 796 O O . GLU A 1 97 ? 55.961 6.306 -76.864 1.00 91.31 97 GLU A O 1
ATOM 801 N N . LEU A 1 98 ? 56.133 7.946 -78.386 1.00 92.00 98 LEU A N 1
ATOM 802 C CA . LEU A 1 98 ? 55.294 8.892 -77.651 1.00 92.00 98 LEU A CA 1
ATOM 803 C C . LEU A 1 98 ? 53.825 8.463 -77.645 1.00 92.00 98 LEU A C 1
ATOM 805 O O . LEU A 1 98 ? 53.177 8.588 -76.611 1.00 92.00 98 LEU A O 1
ATOM 809 N N . GLU A 1 99 ? 53.321 7.939 -78.760 1.00 92.06 99 GLU A N 1
ATOM 810 C CA . GLU A 1 99 ? 51.954 7.426 -78.896 1.00 92.06 99 GLU A CA 1
ATOM 811 C C . GLU A 1 99 ? 51.759 6.176 -78.020 1.00 92.06 99 GLU A C 1
ATOM 813 O O . GLU A 1 99 ? 50.835 6.132 -77.216 1.00 92.06 99 GLU A O 1
ATOM 818 N N . SER A 1 100 ? 52.723 5.247 -78.013 1.00 93.06 100 SER A N 1
ATOM 819 C CA . SER A 1 100 ? 52.720 4.095 -77.097 1.00 93.06 100 SER A CA 1
ATOM 820 C C . SER A 1 100 ? 52.750 4.507 -75.618 1.00 93.06 100 SER A C 1
ATOM 822 O O . SER A 1 100 ? 52.053 3.914 -74.798 1.00 93.06 100 SER A O 1
ATOM 824 N N . LYS A 1 101 ? 53.543 5.523 -75.246 1.00 93.94 101 LYS A N 1
ATOM 825 C CA . LYS A 1 101 ? 53.569 6.044 -73.866 1.00 93.94 101 LYS A CA 1
ATOM 826 C C . LYS A 1 101 ? 52.277 6.763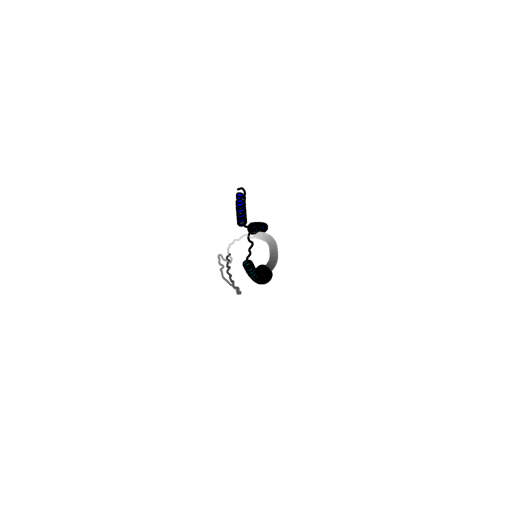 -73.493 1.00 93.94 101 LYS A C 1
ATOM 828 O O . LYS A 1 101 ? 51.876 6.717 -72.332 1.00 93.94 101 LYS A O 1
ATOM 833 N N . LEU A 1 102 ? 51.644 7.447 -74.445 1.00 93.81 102 LEU A N 1
ATOM 834 C CA . LEU A 1 102 ? 50.344 8.076 -74.239 1.00 93.81 102 LEU A CA 1
ATOM 835 C C . LEU A 1 102 ? 49.293 7.008 -73.915 1.00 93.81 102 LEU A C 1
ATOM 837 O O . LEU A 1 102 ? 48.623 7.133 -72.892 1.00 93.81 102 LEU A O 1
ATOM 841 N N . ASP A 1 103 ? 49.236 5.931 -74.700 1.00 93.44 103 ASP A N 1
ATOM 842 C CA . ASP A 1 103 ? 48.320 4.807 -74.479 1.00 93.44 103 ASP A CA 1
ATOM 843 C C . ASP A 1 103 ? 48.547 4.140 -73.107 1.00 93.44 103 ASP A C 1
ATOM 845 O O . ASP A 1 103 ? 47.595 3.864 -72.371 1.00 93.44 103 ASP A O 1
ATOM 849 N N . GLU A 1 104 ? 49.808 3.934 -72.705 1.00 94.56 104 GLU A N 1
ATOM 850 C CA . GLU A 1 104 ? 50.153 3.419 -71.371 1.00 94.56 104 GLU A CA 1
ATOM 851 C C . GLU A 1 104 ? 49.679 4.353 -70.245 1.00 94.56 104 GLU A C 1
ATOM 853 O O . GLU A 1 104 ? 49.131 3.892 -69.237 1.00 94.56 104 GLU A O 1
ATOM 858 N N . MET A 1 105 ? 49.853 5.670 -70.404 1.00 93.50 105 MET A N 1
ATOM 859 C CA . MET A 1 105 ? 49.364 6.651 -69.431 1.00 93.50 105 MET A CA 1
ATOM 860 C C . MET A 1 105 ? 47.834 6.701 -69.377 1.00 93.50 105 MET A C 1
ATOM 862 O O . MET A 1 105 ? 47.274 6.845 -68.289 1.00 93.50 105 MET A O 1
ATOM 866 N N . GLU A 1 106 ? 47.143 6.582 -70.510 1.00 93.75 106 GLU A N 1
ATOM 867 C CA . GLU A 1 106 ? 45.678 6.541 -70.565 1.00 93.75 106 GLU A CA 1
ATOM 868 C C . GLU A 1 106 ? 45.119 5.282 -69.896 1.00 93.75 106 GLU A C 1
ATOM 870 O O . GLU A 1 106 ? 44.142 5.359 -69.139 1.00 93.75 106 GLU A O 1
ATOM 875 N N . PHE A 1 107 ? 45.777 4.137 -70.093 1.00 94.00 107 PHE A N 1
ATOM 876 C CA . PHE A 1 107 ? 45.447 2.902 -69.389 1.00 94.00 107 PHE A CA 1
ATOM 877 C C . PHE A 1 107 ? 45.656 3.046 -67.875 1.00 94.00 107 PHE A C 1
ATOM 879 O O . PHE A 1 107 ? 44.742 2.763 -67.096 1.00 94.00 107 PHE A O 1
ATOM 886 N N . ALA A 1 108 ? 46.815 3.558 -67.446 1.00 93.38 108 ALA A N 1
ATOM 887 C CA . ALA A 1 108 ? 47.113 3.779 -66.031 1.00 93.38 108 ALA A CA 1
ATOM 888 C C . ALA A 1 108 ? 46.133 4.770 -65.378 1.00 93.38 108 ALA A C 1
ATOM 890 O O . ALA A 1 108 ? 45.669 4.550 -64.257 1.00 93.38 108 ALA A O 1
ATOM 891 N N . LYS A 1 109 ? 45.756 5.837 -66.093 1.00 93.94 109 LYS A N 1
ATOM 892 C CA . LYS A 1 109 ? 44.732 6.791 -65.652 1.00 93.94 109 LYS A CA 1
ATOM 893 C C . LYS A 1 109 ? 43.374 6.109 -65.478 1.00 93.94 109 LYS A C 1
ATOM 895 O O . LYS A 1 109 ? 42.745 6.292 -64.439 1.00 93.94 109 LYS A O 1
ATOM 900 N N . SER A 1 110 ? 42.948 5.304 -66.450 1.00 92.44 110 SER A N 1
ATOM 901 C CA . SER A 1 110 ? 41.670 4.580 -66.397 1.00 92.44 110 SER A CA 1
ATOM 902 C C . SER A 1 110 ? 41.629 3.581 -65.236 1.00 92.44 110 SER A C 1
ATOM 904 O O . SER A 1 110 ? 40.625 3.483 -64.529 1.00 92.44 110 SER A O 1
ATOM 906 N N . GLN A 1 111 ? 42.737 2.877 -64.985 1.00 94.56 111 GLN A N 1
ATOM 907 C CA . GLN A 1 111 ? 42.868 1.988 -63.832 1.00 94.56 111 GLN A CA 1
ATOM 908 C C . GLN A 1 111 ? 42.776 2.762 -62.508 1.00 94.56 111 GLN A C 1
ATOM 910 O O . GLN A 1 111 ? 42.024 2.370 -61.616 1.00 94.56 111 GLN A O 1
ATOM 915 N N . MET A 1 112 ? 43.480 3.890 -62.392 1.00 92.75 112 MET A N 1
ATOM 916 C CA . MET A 1 112 ? 43.431 4.732 -61.196 1.00 92.75 112 MET A CA 1
ATOM 917 C C . MET A 1 112 ? 42.025 5.306 -60.954 1.00 92.75 112 MET A C 1
ATOM 919 O O . MET A 1 112 ? 41.572 5.369 -59.813 1.00 92.75 112 MET A O 1
ATOM 923 N N . GLU A 1 113 ? 41.301 5.703 -62.005 1.00 92.31 113 GLU A N 1
ATOM 924 C CA . GLU A 1 113 ? 39.912 6.167 -61.902 1.00 92.31 113 GLU A CA 1
ATOM 925 C C . GLU A 1 113 ? 38.968 5.066 -61.394 1.00 92.31 113 GLU A C 1
ATOM 927 O O . GLU A 1 113 ? 38.122 5.341 -60.536 1.00 92.31 113 GLU A O 1
ATOM 932 N N . LEU A 1 114 ? 39.148 3.819 -61.848 1.00 91.75 114 LEU A N 1
ATOM 933 C CA . LEU A 1 114 ? 38.405 2.657 -61.346 1.00 91.75 114 LEU A CA 1
ATOM 934 C C . LEU A 1 114 ? 38.712 2.376 -59.868 1.00 91.75 114 LEU A C 1
ATOM 936 O O . LEU A 1 114 ? 37.785 2.232 -59.070 1.00 91.75 114 LEU A O 1
ATOM 940 N N . GLU A 1 115 ? 39.989 2.345 -59.481 1.00 92.44 115 GLU A N 1
ATOM 941 C CA . GLU A 1 115 ? 40.410 2.119 -58.090 1.00 92.44 115 GLU A CA 1
ATOM 942 C C . GLU A 1 115 ? 39.911 3.234 -57.154 1.00 92.44 115 GLU A C 1
ATOM 944 O O . GLU A 1 115 ? 39.406 2.960 -56.060 1.00 92.44 115 GLU A O 1
ATOM 949 N N . MET A 1 116 ? 39.952 4.495 -57.601 1.00 91.75 116 MET A N 1
ATOM 950 C CA . MET A 1 116 ? 39.346 5.615 -56.876 1.00 91.75 116 MET A CA 1
ATOM 951 C C . MET A 1 116 ? 37.821 5.488 -56.771 1.00 91.75 116 MET A C 1
ATOM 953 O O . MET A 1 116 ? 37.255 5.887 -55.753 1.00 91.75 116 MET A O 1
ATOM 957 N N . GLY A 1 117 ? 37.151 4.958 -57.798 1.00 89.94 117 GLY A N 1
ATOM 958 C CA . GLY A 1 117 ? 35.716 4.666 -57.776 1.00 89.94 117 GLY A CA 1
ATOM 959 C C . GLY A 1 117 ? 35.356 3.652 -56.689 1.00 89.94 117 GLY A C 1
ATOM 960 O O . GLY A 1 117 ? 34.520 3.942 -55.836 1.00 89.94 117 GLY A O 1
ATOM 961 N N . VAL A 1 118 ? 36.066 2.520 -56.646 1.00 90.31 118 VAL A N 1
ATOM 962 C CA . VAL A 1 118 ? 35.890 1.488 -55.607 1.00 90.31 118 VAL A CA 1
ATOM 963 C C . VAL A 1 118 ? 36.159 2.057 -54.210 1.00 90.31 118 VAL A C 1
ATOM 965 O O . VAL A 1 118 ? 35.369 1.846 -53.292 1.00 90.31 118 VAL A O 1
ATOM 968 N N . CYS A 1 119 ? 37.222 2.851 -54.052 1.00 93.19 119 CYS A N 1
ATOM 969 C CA . CYS A 1 119 ? 37.548 3.496 -52.779 1.00 93.19 119 CYS A CA 1
ATOM 970 C C . CYS A 1 119 ? 36.438 4.453 -52.303 1.00 93.19 119 CYS A C 1
ATOM 972 O O . CYS A 1 119 ? 36.087 4.462 -51.120 1.00 93.19 119 CYS A O 1
ATOM 974 N N . LYS A 1 120 ? 35.834 5.232 -53.212 1.00 93.69 120 LYS A N 1
ATOM 975 C CA . LYS A 1 120 ? 34.696 6.109 -52.888 1.00 93.69 120 LYS A CA 1
ATOM 976 C C . LYS A 1 120 ? 33.477 5.313 -52.429 1.00 93.69 120 LYS A C 1
ATOM 978 O O . LYS A 1 120 ? 32.860 5.695 -51.434 1.00 93.69 120 LYS A O 1
ATOM 983 N N . ASP A 1 121 ? 33.153 4.217 -53.106 1.00 94.94 121 ASP A N 1
ATOM 984 C CA . ASP A 1 121 ? 32.018 3.364 -52.743 1.00 94.94 121 ASP A CA 1
ATOM 985 C C . ASP A 1 121 ? 32.223 2.702 -51.371 1.00 94.94 121 ASP A C 1
ATOM 987 O O . ASP A 1 121 ? 31.310 2.679 -50.538 1.00 94.94 121 ASP A O 1
ATOM 991 N N . ASP A 1 122 ? 33.435 2.221 -51.090 1.00 95.25 122 ASP A N 1
ATOM 992 C CA . ASP A 1 122 ? 33.785 1.652 -49.788 1.00 95.25 122 ASP A CA 1
ATOM 993 C C . ASP A 1 122 ? 33.756 2.710 -48.676 1.00 95.25 122 ASP A C 1
ATOM 995 O O . ASP A 1 122 ? 33.212 2.451 -47.597 1.00 95.25 122 ASP A O 1
ATOM 999 N N . MET A 1 123 ? 34.244 3.929 -48.939 1.00 95.88 123 MET A N 1
ATOM 1000 C CA . MET A 1 123 ? 34.113 5.053 -48.005 1.00 95.88 123 MET A CA 1
ATOM 1001 C C . MET A 1 123 ? 32.648 5.385 -47.712 1.00 95.88 123 MET A C 1
ATOM 1003 O O . MET A 1 123 ? 32.292 5.590 -46.550 1.00 95.88 123 MET A O 1
ATOM 1007 N N . GLN A 1 124 ? 31.781 5.400 -48.727 1.00 95.75 124 GLN A N 1
ATOM 1008 C CA . GLN A 1 124 ? 30.351 5.645 -48.532 1.00 95.75 124 GLN A CA 1
ATOM 1009 C C . GLN A 1 124 ? 29.693 4.542 -47.695 1.00 95.75 124 GLN A C 1
ATOM 1011 O O . GLN A 1 124 ? 28.946 4.849 -46.763 1.00 95.75 124 GLN A O 1
ATOM 1016 N N . ARG A 1 125 ? 30.000 3.263 -47.953 1.00 96.62 125 ARG A N 1
ATOM 1017 C CA . ARG A 1 125 ? 29.499 2.149 -47.125 1.00 96.62 125 ARG A CA 1
ATOM 1018 C C . ARG A 1 125 ? 29.987 2.239 -45.685 1.00 96.62 125 ARG A C 1
ATOM 1020 O O . ARG A 1 125 ? 29.208 1.988 -44.766 1.00 96.62 125 ARG A O 1
ATOM 1027 N N . LEU A 1 126 ? 31.257 2.582 -45.473 1.00 96.75 126 LEU A N 1
ATOM 1028 C CA . LEU A 1 126 ? 31.807 2.787 -44.134 1.00 96.75 126 LEU A CA 1
ATOM 1029 C C . LEU A 1 126 ? 31.090 3.933 -43.421 1.00 96.75 126 LEU A C 1
ATOM 1031 O O . LEU A 1 126 ? 30.675 3.765 -42.278 1.00 96.75 126 LEU A O 1
ATOM 1035 N N . GLN A 1 127 ? 30.863 5.055 -44.102 1.00 96.56 127 GLN A N 1
ATOM 1036 C CA . GLN A 1 127 ? 30.150 6.196 -43.536 1.00 96.56 127 GLN A CA 1
ATOM 1037 C C . GLN A 1 127 ? 28.701 5.845 -43.161 1.00 96.56 127 GLN A C 1
ATOM 1039 O O . GLN A 1 127 ? 28.252 6.206 -42.074 1.00 96.56 127 GLN A O 1
ATOM 1044 N N . GLN A 1 128 ? 27.994 5.082 -44.000 1.00 96.19 128 GLN A N 1
ATOM 1045 C CA . GLN A 1 128 ? 26.650 4.579 -43.688 1.00 96.19 128 GLN A CA 1
ATOM 1046 C C . GLN A 1 128 ? 26.653 3.647 -42.470 1.00 96.19 128 GLN A C 1
ATOM 1048 O O . GLN A 1 128 ? 25.817 3.795 -41.581 1.00 96.19 128 GLN A O 1
ATOM 1053 N N . ARG A 1 129 ? 27.620 2.723 -42.381 1.00 97.38 129 ARG A N 1
ATOM 1054 C CA . ARG A 1 129 ? 27.764 1.829 -41.220 1.00 97.38 129 ARG A CA 1
ATOM 1055 C C . ARG A 1 129 ? 28.079 2.593 -39.939 1.00 97.38 129 ARG A C 1
ATOM 1057 O O . ARG A 1 129 ? 27.520 2.259 -38.901 1.00 97.38 129 ARG A O 1
ATOM 1064 N N . ILE A 1 130 ? 28.930 3.617 -40.005 1.00 97.50 130 ILE A N 1
ATOM 1065 C CA . ILE A 1 130 ? 29.237 4.482 -38.858 1.00 97.50 130 ILE A CA 1
ATOM 1066 C C . ILE A 1 130 ? 27.965 5.192 -38.385 1.00 97.50 130 ILE A C 1
ATOM 1068 O O . ILE A 1 130 ? 27.654 5.145 -37.201 1.00 97.50 130 ILE A O 1
ATOM 1072 N N . GLN A 1 131 ? 27.183 5.776 -39.297 1.00 96.81 131 GLN A N 1
ATOM 1073 C CA . GLN A 1 131 ? 25.912 6.420 -38.944 1.00 96.81 131 GLN A CA 1
ATOM 1074 C C . GLN A 1 131 ? 24.913 5.435 -38.324 1.00 96.81 131 GLN A C 1
ATOM 1076 O O . GLN A 1 131 ? 24.245 5.760 -37.341 1.00 96.81 131 GLN A O 1
ATOM 1081 N N . GLU A 1 132 ? 24.812 4.222 -38.872 1.00 97.38 132 GLU A N 1
ATOM 1082 C CA . GLU A 1 132 ? 23.937 3.186 -38.329 1.00 97.38 132 GLU A CA 1
ATOM 1083 C C . GLU A 1 132 ? 24.379 2.739 -36.928 1.00 97.38 132 GLU A C 1
ATOM 1085 O O . GLU A 1 132 ? 23.532 2.576 -36.046 1.00 97.38 132 GLU A O 1
ATOM 1090 N N . LEU A 1 133 ? 25.688 2.573 -36.709 1.00 97.56 133 LEU A N 1
ATOM 1091 C CA . LEU A 1 133 ? 26.257 2.249 -35.402 1.00 97.56 133 LEU A CA 1
ATOM 1092 C C . LEU A 1 133 ? 25.969 3.354 -34.388 1.00 97.56 133 LEU A C 1
ATOM 1094 O O . LEU A 1 133 ? 25.394 3.053 -33.349 1.00 97.56 133 LEU A O 1
ATOM 1098 N N . SER A 1 134 ? 26.230 4.620 -34.720 1.00 97.31 134 SER A N 1
ATOM 1099 C CA . SER A 1 134 ? 25.927 5.743 -33.823 1.00 97.31 134 SER A CA 1
ATOM 1100 C C . SER A 1 134 ? 24.437 5.830 -33.479 1.00 97.31 134 SER A C 1
ATOM 1102 O O . SER A 1 134 ? 24.069 6.114 -32.339 1.00 97.31 134 SER A O 1
ATOM 1104 N N . ARG A 1 135 ? 23.545 5.527 -34.434 1.00 97.56 135 ARG A N 1
ATOM 1105 C CA . ARG A 1 135 ? 22.100 5.448 -34.163 1.00 97.56 135 ARG A CA 1
ATOM 1106 C C . ARG A 1 135 ? 21.768 4.311 -33.195 1.00 97.56 135 ARG A C 1
ATOM 1108 O O . ARG A 1 135 ? 20.936 4.487 -32.310 1.00 97.56 135 ARG A O 1
ATOM 1115 N N . LYS A 1 136 ? 22.380 3.138 -33.377 1.00 97.62 136 LYS A N 1
ATOM 1116 C CA . LYS A 1 136 ? 22.179 1.969 -32.507 1.00 97.62 136 LYS A CA 1
ATOM 1117 C C . LYS A 1 136 ? 22.729 2.202 -31.100 1.00 97.62 136 LYS A C 1
ATOM 1119 O O . LYS A 1 136 ? 22.059 1.818 -30.150 1.00 97.62 136 LYS A O 1
ATOM 1124 N N . GLU A 1 137 ? 23.879 2.854 -30.970 1.00 97.56 137 GLU A N 1
ATOM 1125 C CA . GLU A 1 137 ? 24.455 3.257 -29.681 1.00 97.56 137 GLU A CA 1
ATOM 1126 C C . GLU A 1 137 ? 23.512 4.205 -28.937 1.00 97.56 137 GLU A C 1
ATOM 1128 O O . GLU A 1 137 ? 23.144 3.926 -27.803 1.00 97.56 137 GLU A O 1
ATOM 1133 N N . SER A 1 138 ? 22.990 5.235 -29.610 1.00 97.06 138 SER A N 1
ATOM 1134 C CA . SER A 1 138 ? 22.013 6.146 -28.999 1.00 97.06 138 SER A CA 1
ATOM 1135 C C . SER A 1 138 ? 20.734 5.435 -28.529 1.00 97.06 138 SER A C 1
ATOM 1137 O O . SER A 1 138 ? 20.203 5.759 -27.467 1.00 97.06 138 SER A O 1
ATOM 1139 N N . LEU A 1 139 ? 20.237 4.454 -29.291 1.00 97.88 139 LEU A N 1
ATOM 1140 C CA . LEU A 1 139 ? 19.082 3.649 -28.878 1.00 97.88 139 LEU A CA 1
ATOM 1141 C C . LEU A 1 139 ? 19.407 2.740 -27.688 1.00 97.88 139 LEU A C 1
ATOM 1143 O O . LEU A 1 139 ? 18.567 2.573 -26.806 1.00 97.88 139 LEU A O 1
ATOM 1147 N N . LEU A 1 140 ? 20.606 2.154 -27.661 1.00 98.06 140 LEU A N 1
ATOM 1148 C CA . LEU A 1 140 ? 21.063 1.336 -26.543 1.00 98.06 140 LEU A CA 1
ATOM 1149 C C . LEU A 1 140 ? 21.167 2.172 -25.264 1.00 98.06 140 LEU A C 1
ATOM 1151 O O . LEU A 1 140 ? 20.667 1.739 -24.228 1.00 98.06 140 LEU A O 1
ATOM 1155 N N . ASP A 1 141 ? 21.744 3.370 -25.347 1.00 97.81 141 ASP A N 1
ATOM 1156 C CA . ASP A 1 141 ? 21.859 4.292 -24.216 1.00 97.81 141 ASP A CA 1
ATOM 1157 C C . ASP A 1 141 ? 20.477 4.688 -23.674 1.00 97.81 141 ASP A C 1
ATOM 1159 O O . ASP A 1 141 ? 20.250 4.632 -22.462 1.00 97.81 141 ASP A O 1
ATOM 1163 N N . SER A 1 142 ? 19.524 5.001 -24.565 1.00 98.12 142 SER A N 1
ATOM 1164 C CA . SER A 1 142 ? 18.129 5.284 -24.190 1.00 98.12 142 SER A CA 1
ATOM 1165 C C . SER A 1 142 ? 17.488 4.096 -23.472 1.00 98.12 142 SER A C 1
ATOM 1167 O O . SER A 1 142 ? 16.943 4.251 -22.382 1.00 98.12 142 SER A O 1
ATOM 1169 N N . ALA A 1 143 ? 17.613 2.887 -24.027 1.00 98.06 143 ALA A N 1
ATOM 1170 C CA . ALA A 1 143 ? 17.046 1.679 -23.430 1.00 98.06 143 ALA A CA 1
ATOM 1171 C C . ALA A 1 143 ? 17.687 1.339 -22.071 1.00 98.06 143 ALA A C 1
ATOM 1173 O O . ALA A 1 143 ? 17.011 0.873 -21.154 1.00 98.06 143 ALA A O 1
ATOM 1174 N N . GLN A 1 144 ? 18.990 1.583 -21.905 1.00 98.25 144 GLN A N 1
ATOM 1175 C CA . GLN A 1 144 ? 19.673 1.413 -20.621 1.00 98.25 144 GLN A CA 1
ATOM 1176 C C . GLN A 1 144 ? 19.226 2.448 -19.588 1.00 98.25 144 GLN A C 1
ATOM 1178 O O . GLN A 1 144 ? 19.143 2.136 -18.398 1.00 98.25 144 GLN A O 1
ATOM 1183 N N . GLN A 1 145 ? 18.953 3.681 -20.012 1.00 98.31 145 GLN A N 1
ATOM 1184 C CA . GLN A 1 145 ? 18.389 4.701 -19.137 1.00 98.31 145 GLN A CA 1
ATOM 1185 C C . GLN A 1 145 ? 16.970 4.330 -18.697 1.00 98.31 145 GLN A C 1
ATOM 1187 O O . GLN A 1 145 ? 16.715 4.304 -17.498 1.00 98.31 145 GLN A O 1
ATOM 1192 N N . GLU A 1 146 ? 16.096 3.949 -19.630 1.00 98.31 146 GLU A N 1
ATOM 1193 C CA . GLU A 1 146 ? 14.736 3.481 -19.331 1.00 98.31 146 GLU A CA 1
ATOM 1194 C C . GLU A 1 146 ? 14.738 2.275 -18.384 1.00 98.31 146 GLU A C 1
ATOM 1196 O O . GLU A 1 146 ? 13.966 2.238 -17.430 1.00 98.31 146 GLU A O 1
ATOM 1201 N N . ASN A 1 147 ? 15.643 1.312 -18.587 1.00 97.94 147 ASN A N 1
ATOM 1202 C CA . ASN A 1 147 ? 15.768 0.151 -17.706 1.00 97.94 147 ASN A CA 1
ATOM 1203 C C . ASN A 1 147 ? 16.191 0.555 -16.284 1.00 97.94 147 ASN A C 1
ATOM 1205 O O . ASN A 1 147 ? 15.614 0.070 -15.315 1.00 97.94 147 ASN A O 1
ATOM 1209 N N . ARG A 1 148 ? 17.150 1.480 -16.138 1.00 98.12 148 ARG A N 1
ATOM 1210 C CA . ARG A 1 148 ? 17.533 2.004 -14.815 1.00 98.12 148 ARG A CA 1
ATOM 1211 C C . ARG A 1 148 ? 16.364 2.700 -14.125 1.00 98.12 148 ARG A C 1
ATOM 1213 O O . ARG A 1 148 ? 16.087 2.389 -12.973 1.00 98.12 148 ARG A O 1
ATOM 1220 N N . THR A 1 149 ? 15.636 3.559 -14.836 1.00 98.00 149 THR A N 1
ATOM 1221 C CA . THR A 1 149 ? 14.443 4.223 -14.293 1.00 98.00 149 THR A CA 1
ATOM 1222 C C . THR A 1 149 ? 13.375 3.210 -13.879 1.00 98.00 149 THR A C 1
ATOM 1224 O O . THR A 1 149 ? 12.863 3.283 -12.767 1.00 98.00 149 THR A O 1
ATOM 1227 N N . ALA A 1 150 ? 13.099 2.201 -14.708 1.00 97.88 150 ALA A N 1
ATOM 1228 C CA . ALA A 1 150 ? 12.147 1.145 -14.372 1.00 97.88 150 ALA A CA 1
ATOM 1229 C C . ALA A 1 150 ? 12.581 0.327 -13.139 1.00 97.88 150 ALA A C 1
ATOM 1231 O O . ALA A 1 150 ? 11.739 -0.078 -12.339 1.00 97.88 150 ALA A O 1
ATOM 1232 N N . GLN A 1 151 ? 13.884 0.089 -12.954 1.00 98.06 151 GLN A N 1
ATOM 1233 C CA . GLN A 1 151 ? 14.413 -0.580 -11.760 1.00 98.06 151 GLN A CA 1
ATOM 1234 C C . GLN A 1 151 ? 14.249 0.274 -10.499 1.00 98.06 151 GLN A C 1
ATOM 1236 O O . GLN A 1 151 ? 13.858 -0.254 -9.459 1.00 98.06 151 GLN A O 1
ATOM 1241 N N . GLU A 1 152 ? 14.506 1.579 -10.587 1.00 98.19 152 GLU A N 1
ATOM 1242 C CA . GLU A 1 152 ? 14.303 2.522 -9.482 1.00 98.19 152 GLU A CA 1
ATOM 1243 C C . GLU A 1 152 ? 12.819 2.611 -9.089 1.00 98.19 152 GLU A C 1
ATOM 1245 O O . GLU A 1 152 ? 12.485 2.525 -7.906 1.00 98.19 152 GLU A O 1
ATOM 1250 N N . GLU A 1 153 ? 11.913 2.694 -10.067 1.00 98.19 153 GLU A N 1
ATOM 1251 C CA . GLU A 1 153 ? 10.461 2.686 -9.840 1.00 98.19 153 GLU A CA 1
ATOM 1252 C C . GLU A 1 153 ? 9.976 1.363 -9.234 1.00 98.19 153 GLU A C 1
ATOM 1254 O O . GLU A 1 153 ? 9.152 1.360 -8.311 1.00 98.19 153 GLU A O 1
ATOM 1259 N N . LEU A 1 154 ? 10.507 0.229 -9.702 1.00 97.94 154 LEU A N 1
ATOM 1260 C CA . LEU A 1 154 ? 10.199 -1.084 -9.141 1.00 97.94 154 LEU A CA 1
ATOM 1261 C C . LEU A 1 154 ? 10.664 -1.184 -7.684 1.00 97.94 154 LEU A C 1
ATOM 1263 O O . LEU A 1 154 ? 9.911 -1.659 -6.833 1.00 97.94 154 LEU A O 1
ATOM 1267 N N . GLN A 1 155 ? 11.872 -0.705 -7.380 1.00 98.06 155 GLN A N 1
ATOM 1268 C CA . GLN A 1 155 ? 12.403 -0.679 -6.019 1.00 98.06 155 GLN A CA 1
ATOM 1269 C C . GLN A 1 155 ? 11.564 0.226 -5.107 1.00 98.06 155 GLN A C 1
ATOM 1271 O O . GLN A 1 155 ? 11.231 -0.173 -3.990 1.00 98.06 155 GLN A O 1
ATOM 1276 N N . ALA A 1 156 ? 11.175 1.412 -5.581 1.00 97.88 156 ALA A N 1
ATOM 1277 C CA . ALA A 1 156 ? 10.303 2.319 -4.840 1.00 97.88 156 ALA A CA 1
ATOM 1278 C C . ALA A 1 156 ? 8.928 1.688 -4.568 1.00 97.88 156 ALA A C 1
ATOM 1280 O O . ALA A 1 156 ? 8.413 1.766 -3.452 1.00 97.88 156 ALA A O 1
ATOM 1281 N N . THR A 1 157 ? 8.361 1.002 -5.563 1.00 97.56 157 THR A N 1
ATOM 1282 C CA . THR A 1 157 ? 7.081 0.294 -5.432 1.00 97.56 157 THR A CA 1
ATOM 1283 C C . THR A 1 157 ? 7.177 -0.862 -4.437 1.00 97.56 157 THR A C 1
ATOM 1285 O O . THR A 1 157 ? 6.270 -1.043 -3.627 1.00 97.56 157 THR A O 1
ATOM 1288 N N . HIS A 1 158 ? 8.276 -1.623 -4.453 1.00 98.06 158 HIS A N 1
ATOM 1289 C CA . HIS A 1 158 ? 8.513 -2.702 -3.494 1.00 98.06 158 HIS A CA 1
ATOM 1290 C C . HIS A 1 158 ? 8.594 -2.172 -2.061 1.00 98.06 158 HIS A C 1
ATOM 1292 O O . HIS A 1 158 ? 7.897 -2.677 -1.185 1.00 98.06 158 HIS A O 1
ATOM 1298 N N . LEU A 1 159 ? 9.375 -1.110 -1.834 1.00 98.19 159 LEU A N 1
ATOM 1299 C CA . LEU A 1 159 ? 9.484 -0.476 -0.519 1.00 98.19 159 LEU A CA 1
ATOM 1300 C C . LEU A 1 159 ? 8.122 0.042 -0.032 1.00 98.19 159 LEU A C 1
ATOM 1302 O O . LEU A 1 159 ? 7.762 -0.148 1.127 1.00 98.19 159 LEU A O 1
ATOM 1306 N N . HIS A 1 160 ? 7.338 0.662 -0.915 1.00 97.81 160 HIS A N 1
ATOM 1307 C CA . HIS A 1 160 ? 5.992 1.124 -0.578 1.00 97.81 160 HIS A CA 1
ATOM 1308 C C . HIS A 1 160 ? 5.047 -0.041 -0.233 1.00 97.81 160 HIS A C 1
ATOM 1310 O O . HIS A 1 160 ? 4.248 0.056 0.698 1.00 97.81 160 HIS A O 1
ATOM 1316 N N . ALA A 1 161 ? 5.145 -1.167 -0.946 1.00 97.31 161 ALA A N 1
ATOM 1317 C CA . ALA A 1 161 ? 4.375 -2.370 -0.633 1.00 97.31 161 ALA A CA 1
ATOM 1318 C C . ALA A 1 161 ? 4.764 -2.970 0.730 1.00 97.31 161 ALA A C 1
ATOM 1320 O O . ALA A 1 161 ? 3.884 -3.379 1.488 1.00 97.31 161 ALA A O 1
ATOM 1321 N N . GLU A 1 162 ? 6.056 -2.985 1.070 1.00 97.94 162 GLU A N 1
ATOM 1322 C CA . GLU A 1 162 ? 6.539 -3.406 2.391 1.00 97.94 162 GLU A CA 1
ATOM 1323 C C . GLU A 1 162 ? 6.002 -2.496 3.503 1.00 97.94 162 GLU A C 1
ATOM 1325 O O . GLU A 1 162 ? 5.471 -3.000 4.493 1.00 97.94 162 GLU A O 1
ATOM 1330 N N . GLN A 1 163 ? 6.039 -1.173 3.311 1.00 97.44 163 GLN A N 1
ATOM 1331 C CA . GLN A 1 163 ? 5.491 -0.199 4.264 1.00 97.44 163 GLN A CA 1
ATOM 1332 C C . GLN A 1 163 ? 3.992 -0.409 4.508 1.00 97.44 163 GLN A C 1
ATOM 1334 O O . GLN A 1 163 ? 3.554 -0.482 5.655 1.00 97.44 163 GLN A O 1
ATOM 1339 N N . LEU A 1 164 ? 3.204 -0.576 3.441 1.00 97.88 164 LEU A N 1
ATOM 1340 C CA . LEU A 1 164 ? 1.775 -0.875 3.564 1.00 97.88 164 LEU A CA 1
ATOM 1341 C C . LEU A 1 164 ? 1.520 -2.187 4.312 1.00 97.88 164 LEU A C 1
ATOM 1343 O O . LEU A 1 164 ? 0.562 -2.290 5.077 1.00 97.88 164 LEU A O 1
ATOM 1347 N N . ASN A 1 165 ? 2.365 -3.197 4.105 1.00 98.00 165 ASN A N 1
ATOM 1348 C CA . ASN A 1 165 ? 2.240 -4.468 4.805 1.00 98.00 165 ASN A CA 1
ATOM 1349 C C . ASN A 1 165 ? 2.547 -4.329 6.307 1.00 98.00 165 ASN A C 1
ATOM 1351 O O . ASN A 1 165 ? 1.823 -4.880 7.135 1.00 98.00 165 ASN A O 1
ATOM 1355 N N . GLU A 1 166 ? 3.569 -3.556 6.680 1.00 97.69 166 GLU A N 1
ATOM 1356 C CA . GLU A 1 166 ? 3.853 -3.235 8.085 1.00 97.69 166 GLU A CA 1
ATOM 1357 C C . GLU A 1 166 ? 2.692 -2.476 8.747 1.00 97.69 166 GLU A C 1
ATOM 1359 O O . GLU A 1 166 ? 2.292 -2.799 9.872 1.00 97.69 166 GLU A O 1
ATOM 1364 N N . GLU A 1 167 ? 2.104 -1.503 8.046 1.00 98.19 167 GLU A N 1
ATOM 1365 C CA . GLU A 1 167 ? 0.924 -0.777 8.523 1.00 98.19 167 GLU A CA 1
ATOM 1366 C C . GLU A 1 167 ? -0.280 -1.703 8.707 1.00 98.19 167 GLU A C 1
ATOM 1368 O O . GLU A 1 167 ? -0.948 -1.645 9.743 1.00 98.19 167 GLU A O 1
ATOM 1373 N N . LEU A 1 168 ? -0.522 -2.608 7.756 1.00 97.94 168 LEU A N 1
ATOM 1374 C CA . LEU A 1 168 ? -1.602 -3.588 7.835 1.00 97.94 168 LEU A CA 1
ATOM 1375 C C . LEU A 1 168 ? -1.451 -4.496 9.061 1.00 97.94 168 LEU A C 1
ATOM 1377 O O . LEU A 1 168 ? -2.420 -4.696 9.799 1.00 97.94 168 LEU A O 1
ATOM 1381 N N . ILE A 1 169 ? -0.240 -5.003 9.313 1.00 98.06 169 ILE A N 1
ATOM 1382 C CA . ILE A 1 169 ? 0.067 -5.826 10.492 1.00 98.06 169 ILE A CA 1
ATOM 1383 C C . ILE A 1 169 ? -0.205 -5.028 11.773 1.00 98.06 169 ILE A C 1
ATOM 1385 O O . ILE A 1 169 ? -0.900 -5.507 12.671 1.00 98.06 169 ILE A O 1
ATOM 1389 N N . LYS A 1 170 ? 0.255 -3.775 11.843 1.00 98.12 170 LYS A N 1
ATOM 1390 C CA . LYS A 1 170 ? 0.030 -2.902 13.002 1.00 98.12 170 LYS A CA 1
ATOM 1391 C C . LYS A 1 170 ? -1.457 -2.643 13.255 1.00 98.12 170 LYS A C 1
ATOM 1393 O O . LYS A 1 170 ? -1.903 -2.690 14.404 1.00 98.12 170 LYS A O 1
ATOM 1398 N N . THR A 1 171 ? -2.240 -2.377 12.211 1.00 97.81 171 THR A N 1
ATOM 1399 C CA . THR A 1 171 ? -3.693 -2.202 12.334 1.00 97.81 171 THR A CA 1
ATOM 1400 C C . THR A 1 171 ? -4.369 -3.500 12.772 1.00 97.81 171 THR A C 1
ATOM 1402 O O . THR A 1 171 ? -5.260 -3.468 13.622 1.00 97.81 171 THR A O 1
ATOM 1405 N N . GLN A 1 172 ? -3.929 -4.652 12.261 1.00 98.12 172 GLN A N 1
ATOM 1406 C CA . GLN A 1 172 ? -4.435 -5.953 12.688 1.00 98.12 172 GLN A CA 1
ATOM 1407 C C . GLN A 1 172 ? -4.177 -6.204 14.180 1.00 98.12 172 GLN A C 1
ATOM 1409 O O . GLN A 1 172 ? -5.103 -6.600 14.893 1.00 98.12 172 GLN A O 1
ATOM 1414 N N . ASP A 1 173 ? -2.977 -5.910 14.677 1.00 97.25 173 ASP A N 1
ATOM 1415 C CA . ASP A 1 173 ? -2.640 -6.041 16.098 1.00 97.25 173 ASP A CA 1
ATOM 1416 C C . ASP A 1 173 ? -3.494 -5.120 16.977 1.00 97.25 173 ASP A C 1
ATOM 1418 O O . ASP A 1 173 ? -4.020 -5.542 18.013 1.00 97.25 173 ASP A O 1
ATOM 1422 N N . GLN A 1 174 ? -3.711 -3.874 16.542 1.00 98.12 174 GLN A N 1
ATOM 1423 C CA . GLN A 1 174 ? -4.602 -2.939 17.233 1.00 98.12 174 GLN A CA 1
ATOM 1424 C C . GLN A 1 174 ? -6.040 -3.466 17.291 1.00 98.12 174 GLN A C 1
ATOM 1426 O O . GLN A 1 174 ? -6.663 -3.440 18.355 1.00 98.12 174 GLN A O 1
ATOM 1431 N N . MET A 1 175 ? -6.566 -3.992 16.183 1.00 97.62 175 MET A N 1
ATOM 1432 C CA . MET A 1 175 ? -7.905 -4.584 16.153 1.00 97.62 175 MET A CA 1
ATOM 1433 C C . MET A 1 175 ? -8.021 -5.792 17.087 1.00 97.62 175 MET A C 1
ATOM 1435 O O . MET A 1 175 ? -9.017 -5.912 17.803 1.00 97.62 175 MET A O 1
ATOM 1439 N N . GLN A 1 176 ? -7.011 -6.667 17.132 1.00 97.44 176 GLN A N 1
ATOM 1440 C CA . GLN A 1 176 ? -6.994 -7.804 18.058 1.00 97.44 176 GLN A CA 1
ATOM 1441 C C . GLN A 1 176 ? -6.950 -7.343 19.518 1.00 97.44 176 GLN A C 1
ATOM 1443 O O . GLN A 1 176 ? -7.666 -7.885 20.364 1.00 97.44 176 GLN A O 1
ATOM 1448 N N . HIS A 1 177 ? -6.173 -6.300 19.819 1.00 97.25 177 HIS A N 1
ATOM 1449 C CA . HIS A 1 177 ? -6.147 -5.704 21.149 1.00 97.25 177 HIS A CA 1
ATOM 1450 C C . HIS A 1 177 ? -7.525 -5.159 21.556 1.00 97.25 177 HIS A C 1
ATOM 1452 O O . HIS A 1 177 ? -8.023 -5.492 22.634 1.00 97.25 177 HIS A O 1
ATOM 1458 N N . PHE A 1 178 ? -8.185 -4.389 20.686 1.00 98.12 178 PHE A N 1
ATOM 1459 C CA . PHE A 1 178 ? -9.532 -3.880 20.956 1.00 98.12 178 PHE A CA 1
ATOM 1460 C C . PHE A 1 178 ? -10.557 -5.002 21.107 1.00 98.12 178 PHE A C 1
ATOM 1462 O O . PHE A 1 178 ? -11.364 -4.961 22.036 1.00 98.12 178 PHE A O 1
ATOM 1469 N N . LYS A 1 179 ? -10.498 -6.038 20.264 1.00 98.25 179 LYS A N 1
ATOM 1470 C CA . LYS A 1 179 ? -11.346 -7.228 20.399 1.00 98.25 179 LYS A CA 1
ATOM 1471 C C . LYS A 1 179 ? -11.194 -7.858 21.786 1.00 98.25 179 LYS A C 1
ATOM 1473 O O . LYS A 1 179 ? -12.197 -8.095 22.456 1.00 98.25 179 LYS A O 1
ATOM 1478 N N . SER A 1 180 ? -9.958 -8.043 22.252 1.00 97.75 180 SER A N 1
ATOM 1479 C CA . SER A 1 180 ? -9.678 -8.578 23.589 1.00 97.75 180 SER A CA 1
ATOM 1480 C C . SER A 1 180 ? -10.247 -7.695 24.710 1.00 97.75 180 SER A C 1
ATOM 1482 O O . SER A 1 180 ? -10.851 -8.200 25.662 1.00 97.75 180 SER A O 1
ATOM 1484 N N . LEU A 1 181 ? -10.111 -6.368 24.593 1.00 98.12 181 LEU A N 1
ATOM 1485 C CA . LEU A 1 181 ? -10.684 -5.423 25.555 1.00 98.12 181 LEU A CA 1
ATOM 1486 C C . LEU A 1 181 ? -12.214 -5.505 25.598 1.00 98.12 181 LEU A C 1
ATOM 1488 O O . LEU A 1 181 ? -12.784 -5.578 26.690 1.00 98.12 181 LEU A O 1
ATOM 1492 N N . TYR A 1 182 ? -12.874 -5.550 24.439 1.00 98.31 182 TYR A N 1
ATOM 1493 C CA . TYR A 1 182 ? -14.328 -5.678 24.357 1.00 98.31 182 TYR A CA 1
ATOM 1494 C C . TYR A 1 182 ? -14.824 -7.011 24.915 1.00 98.31 182 TYR A C 1
ATOM 1496 O O . TYR A 1 182 ? -15.812 -7.032 25.647 1.00 98.31 182 TYR A O 1
ATOM 1504 N N . GLU A 1 183 ? -14.134 -8.120 24.648 1.00 98.00 183 GLU A N 1
ATOM 1505 C CA . GLU A 1 183 ? -14.474 -9.427 25.222 1.00 98.00 183 GLU A CA 1
ATOM 1506 C C . GLU A 1 183 ? -14.366 -9.416 26.753 1.00 98.00 183 GLU A C 1
ATOM 1508 O O . GLU A 1 183 ? -15.280 -9.874 27.447 1.00 98.00 183 GLU A O 1
ATOM 1513 N N . LYS A 1 184 ? -13.300 -8.818 27.301 1.00 97.75 184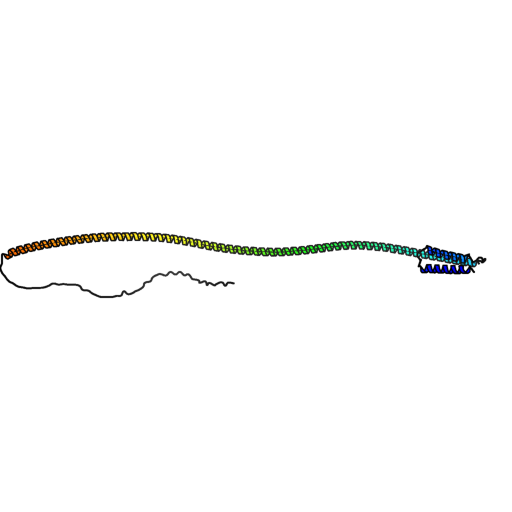 LYS A N 1
ATOM 1514 C CA . LYS A 1 184 ? -13.127 -8.657 28.752 1.00 97.75 184 LYS A CA 1
ATOM 1515 C C . LYS A 1 184 ? -14.211 -7.766 29.364 1.00 97.75 184 LYS A C 1
ATOM 1517 O O . LYS A 1 184 ? -14.744 -8.086 30.433 1.00 97.75 184 LYS A O 1
ATOM 1522 N N . GLN A 1 185 ? -14.552 -6.661 28.703 1.00 97.69 185 GLN A N 1
ATOM 1523 C CA . GLN A 1 185 ? -15.625 -5.773 29.143 1.00 97.69 185 GLN A CA 1
ATOM 1524 C C . GLN A 1 185 ? -16.975 -6.493 29.109 1.00 97.69 185 GLN A C 1
ATOM 1526 O O . GLN A 1 185 ? -17.716 -6.431 30.083 1.00 97.69 185 GLN A O 1
ATOM 1531 N N . ASN A 1 186 ? -17.264 -7.246 28.048 1.00 97.88 186 ASN A N 1
ATOM 1532 C CA . ASN A 1 186 ? -18.500 -8.009 27.908 1.00 97.88 186 ASN A CA 1
ATOM 1533 C C . ASN A 1 186 ? -18.622 -9.098 28.988 1.00 97.88 186 ASN A C 1
ATOM 1535 O O . ASN A 1 186 ? -19.665 -9.241 29.621 1.00 97.88 186 ASN A O 1
ATOM 1539 N N . ALA A 1 187 ? -17.538 -9.821 29.283 1.00 98.00 187 ALA A N 1
ATOM 1540 C CA . ALA A 1 187 ? -17.513 -10.773 30.393 1.00 98.00 187 ALA A CA 1
ATOM 1541 C C . ALA A 1 187 ? -17.768 -10.090 31.751 1.00 98.00 187 ALA A C 1
ATOM 1543 O O . ALA A 1 187 ? -18.470 -10.637 32.600 1.00 98.00 187 ALA A O 1
ATOM 1544 N N . THR A 1 188 ? -17.232 -8.883 31.949 1.00 97.75 188 THR A N 1
ATOM 1545 C CA . THR A 1 188 ? -17.463 -8.088 33.165 1.00 97.75 188 THR A CA 1
ATOM 1546 C C . THR A 1 188 ? -18.915 -7.618 33.259 1.00 97.75 188 THR A C 1
ATOM 1548 O O . THR A 1 188 ? -19.533 -7.775 34.308 1.00 97.75 188 THR A O 1
ATOM 1551 N N . LEU A 1 189 ? -19.489 -7.124 32.159 1.00 98.00 189 LEU A N 1
ATOM 1552 C CA . LEU A 1 189 ? -20.892 -6.712 32.079 1.00 98.00 189 LEU A CA 1
ATOM 1553 C C . LEU A 1 189 ? -21.841 -7.880 32.362 1.00 98.00 189 LEU A C 1
ATOM 1555 O O . LEU A 1 189 ? -22.791 -7.721 33.120 1.00 98.00 189 LEU A O 1
ATOM 1559 N N . LYS A 1 190 ? -21.556 -9.078 31.836 1.00 97.88 190 LYS A N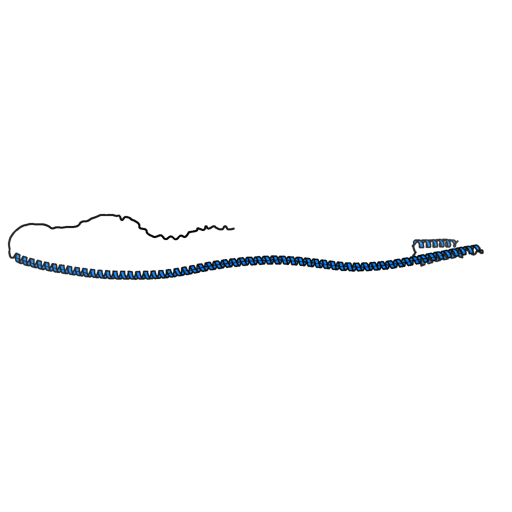 1
ATOM 1560 C CA . LYS A 1 190 ? -22.333 -10.289 32.150 1.00 97.88 190 LYS A CA 1
ATOM 1561 C C . LYS A 1 190 ? -22.317 -10.617 33.643 1.00 97.88 190 LYS A C 1
ATOM 1563 O O . LYS A 1 190 ? -23.365 -10.920 34.202 1.00 97.88 190 LYS A O 1
ATOM 1568 N N . LYS A 1 191 ? -21.155 -10.511 34.299 1.00 97.88 191 LYS A N 1
ATOM 1569 C CA . LYS A 1 191 ? -21.053 -10.702 35.756 1.00 97.88 191 LYS A CA 1
ATOM 1570 C C . LYS A 1 191 ? -21.858 -9.652 36.520 1.00 97.88 191 LYS A C 1
ATOM 1572 O O . LYS A 1 191 ? -22.585 -10.007 37.435 1.00 97.88 191 LYS A O 1
ATOM 1577 N N . GLN A 1 192 ? -21.774 -8.383 36.120 1.00 97.75 192 GLN A N 1
ATOM 1578 C CA . GLN A 1 192 ? -22.555 -7.308 36.742 1.00 97.75 192 GLN A CA 1
ATOM 1579 C C . GLN A 1 192 ? -24.063 -7.527 36.581 1.00 97.75 192 GLN A C 1
ATOM 1581 O O . GLN A 1 192 ? -24.798 -7.381 37.552 1.00 97.75 192 GLN A O 1
ATOM 1586 N N . LEU A 1 193 ? -24.523 -7.932 35.393 1.00 98.12 193 LEU A N 1
ATOM 1587 C CA . LEU A 1 193 ? -25.926 -8.278 35.150 1.00 98.12 193 LEU A CA 1
ATOM 1588 C C . LEU A 1 193 ? -26.391 -9.429 36.047 1.00 98.12 193 LEU A C 1
ATOM 1590 O O . LEU A 1 193 ? -27.476 -9.353 36.618 1.00 98.12 193 LEU A O 1
ATOM 1594 N N . GLN A 1 194 ? -25.561 -10.461 36.217 1.00 97.56 194 GLN A N 1
ATOM 1595 C CA . GLN A 1 194 ? -25.862 -11.560 37.130 1.00 97.56 194 GLN A CA 1
ATOM 1596 C C . GLN A 1 194 ? -25.974 -11.074 38.583 1.00 97.56 194 GLN A C 1
ATOM 1598 O O . GLN A 1 194 ? -26.958 -11.382 39.250 1.00 97.56 194 GLN A O 1
ATOM 1603 N N . THR A 1 195 ? -25.028 -10.260 39.059 1.00 97.19 195 THR A N 1
ATOM 1604 C CA . THR A 1 195 ? -25.087 -9.685 40.412 1.00 97.19 195 THR A CA 1
ATOM 1605 C C . THR A 1 195 ? -26.338 -8.829 40.613 1.00 97.19 195 THR A C 1
ATOM 1607 O O . THR A 1 195 ? -26.984 -8.921 41.652 1.00 97.19 195 THR A O 1
ATOM 1610 N N . ILE A 1 196 ? -26.731 -8.026 39.619 1.00 97.50 196 ILE A N 1
ATOM 1611 C CA . ILE A 1 196 ? -27.962 -7.224 39.685 1.00 97.50 196 ILE A CA 1
ATOM 1612 C C . ILE A 1 196 ? -29.199 -8.125 39.793 1.00 97.50 196 ILE A C 1
ATOM 1614 O O . ILE A 1 196 ? -30.098 -7.829 40.583 1.00 97.50 196 ILE A O 1
ATOM 1618 N N . ALA A 1 197 ? -29.249 -9.230 39.045 1.00 97.50 197 ALA A N 1
ATOM 1619 C CA . ALA A 1 197 ? -30.347 -10.191 39.128 1.00 97.50 197 ALA A CA 1
ATOM 1620 C C . ALA A 1 197 ? -30.421 -10.863 40.513 1.00 97.50 197 ALA A C 1
ATOM 1622 O O . ALA A 1 197 ? -31.503 -10.965 41.090 1.00 97.50 197 ALA A O 1
ATOM 1623 N N . GLU A 1 198 ? -29.277 -11.255 41.080 1.00 97.50 198 GLU A N 1
ATOM 1624 C CA . GLU A 1 198 ? -29.189 -11.836 42.427 1.00 97.50 198 GLU A CA 1
ATOM 1625 C C . GLU A 1 198 ? -29.631 -10.840 43.511 1.00 97.50 198 GLU A C 1
ATOM 1627 O O . GLU A 1 198 ? -30.443 -11.189 44.368 1.00 97.50 198 GLU A O 1
ATOM 1632 N N . MET A 1 199 ? -29.184 -9.579 43.438 1.00 97.25 199 MET A N 1
ATOM 1633 C CA . MET A 1 199 ? -29.650 -8.525 44.349 1.00 97.25 199 MET A CA 1
ATOM 1634 C C . MET A 1 199 ? -31.151 -8.260 44.205 1.00 97.25 199 MET A C 1
ATOM 1636 O O . MET A 1 199 ? -31.832 -8.050 45.203 1.00 97.25 199 MET A O 1
ATOM 1640 N N . SER A 1 200 ? -31.680 -8.281 42.978 1.00 96.94 200 SER A N 1
ATOM 1641 C CA . SER A 1 200 ? -33.114 -8.081 42.730 1.00 96.94 200 SER A CA 1
ATOM 1642 C C . SER A 1 200 ? -33.949 -9.205 43.345 1.00 96.94 200 SER A C 1
ATOM 1644 O O . SER A 1 200 ? -34.993 -8.939 43.934 1.00 96.94 200 SER A O 1
ATOM 1646 N N . LYS A 1 201 ? -33.463 -10.452 43.277 1.00 97.19 201 LYS A N 1
ATOM 1647 C CA . LYS A 1 201 ? -34.094 -11.596 43.945 1.00 97.19 201 LYS A CA 1
ATOM 1648 C C . LYS A 1 201 ? -34.066 -11.449 45.467 1.00 97.19 201 LYS A C 1
ATOM 1650 O O . LYS A 1 201 ? -35.091 -11.638 46.107 1.00 97.19 201 LYS A O 1
ATOM 1655 N N . MET A 1 202 ? -32.917 -11.087 46.037 1.00 96.69 202 MET A N 1
ATOM 1656 C CA . MET A 1 202 ? -32.789 -10.872 47.482 1.00 96.69 202 MET A CA 1
ATOM 1657 C C . MET A 1 202 ? -33.700 -9.739 47.969 1.00 96.69 202 MET A C 1
ATOM 1659 O O . MET A 1 202 ? -34.319 -9.859 49.019 1.00 96.69 202 MET A O 1
ATOM 1663 N N . LYS A 1 203 ? -33.826 -8.659 47.188 1.00 96.62 203 LYS A N 1
ATOM 1664 C CA . LYS A 1 203 ? -34.746 -7.560 47.489 1.00 96.62 203 LYS A CA 1
ATOM 1665 C C . LYS A 1 203 ? -36.198 -8.044 47.560 1.00 96.62 203 LYS A C 1
ATOM 1667 O O . LYS A 1 203 ? -36.876 -7.712 48.521 1.00 96.62 203 LYS A O 1
ATOM 1672 N N . MET A 1 204 ? -36.644 -8.832 46.581 1.00 96.62 204 MET A N 1
ATOM 1673 C CA . MET A 1 204 ? -37.997 -9.401 46.568 1.00 96.62 204 MET A CA 1
ATOM 1674 C C . MET A 1 204 ? -38.248 -10.274 47.803 1.00 96.62 204 MET A C 1
ATOM 1676 O O . MET A 1 204 ? -39.260 -10.102 48.464 1.00 96.62 204 MET A O 1
ATOM 1680 N N . GLN A 1 205 ? -37.293 -11.138 48.164 1.00 96.88 205 GLN A N 1
ATOM 1681 C CA . GLN A 1 205 ? -37.396 -11.964 49.373 1.00 96.88 205 GLN A CA 1
ATOM 1682 C C . GLN A 1 205 ? -37.513 -11.114 50.641 1.00 96.88 205 GLN A C 1
ATOM 1684 O O . GLN A 1 205 ? -38.344 -11.391 51.493 1.00 96.88 205 GLN A O 1
ATOM 1689 N N . PHE A 1 206 ? -36.726 -10.043 50.748 1.00 96.38 206 PHE A N 1
ATOM 1690 C CA . PHE A 1 206 ? -36.799 -9.142 51.896 1.00 96.38 206 PHE A CA 1
ATOM 1691 C C . PHE A 1 206 ? -38.122 -8.359 51.943 1.00 96.38 206 PHE A C 1
ATOM 1693 O O . PHE A 1 206 ? -38.642 -8.092 53.022 1.00 96.38 206 PHE A O 1
ATOM 1700 N N . GLU A 1 207 ? -38.675 -7.977 50.786 1.00 96.81 207 GLU A N 1
ATOM 1701 C CA . GLU A 1 207 ? -40.001 -7.353 50.690 1.00 96.81 207 GLU A CA 1
ATOM 1702 C C . GLU A 1 207 ? -41.113 -8.331 51.111 1.00 96.81 207 GLU A C 1
ATOM 1704 O O . GLU A 1 207 ? -42.006 -7.933 51.857 1.00 96.81 207 GLU A O 1
ATOM 1709 N N . GLU A 1 208 ? -41.029 -9.604 50.708 1.00 96.62 208 GLU A N 1
ATOM 1710 C CA . GLU A 1 208 ? -41.944 -10.676 51.132 1.00 96.62 208 GLU A CA 1
ATOM 1711 C C . GLU A 1 208 ? -41.852 -10.945 52.643 1.00 96.62 208 GLU A C 1
ATOM 1713 O O . GLU A 1 208 ? -42.874 -10.954 53.327 1.00 96.62 208 GLU A O 1
ATOM 1718 N N . GLU A 1 209 ? -40.640 -11.097 53.185 1.00 96.38 209 GLU A N 1
ATOM 1719 C CA . GLU A 1 209 ? -40.402 -11.286 54.623 1.00 96.38 209 GLU A CA 1
ATOM 1720 C C . GLU A 1 209 ? -40.900 -10.086 55.438 1.00 96.38 209 GLU A C 1
ATOM 1722 O O . GLU A 1 209 ? -41.532 -10.258 56.479 1.00 96.38 209 GLU A O 1
ATOM 1727 N N . GLN A 1 210 ? -40.661 -8.859 54.963 1.00 96.00 210 GLN A N 1
ATOM 1728 C CA . GLN A 1 210 ? -41.162 -7.660 55.630 1.00 96.00 210 GLN A CA 1
ATOM 1729 C C . GLN A 1 210 ? -42.692 -7.604 55.613 1.00 96.00 210 GLN A C 1
ATOM 1731 O O . GLN A 1 210 ? -43.283 -7.158 56.595 1.00 96.00 210 GLN A O 1
ATOM 1736 N N . GLN A 1 211 ? -43.332 -8.004 54.511 1.00 95.56 211 GLN A N 1
ATOM 1737 C CA . GLN A 1 211 ? -44.789 -8.033 54.441 1.00 95.56 211 GLN A CA 1
ATOM 1738 C C . GLN A 1 211 ? -45.361 -9.071 55.407 1.00 95.56 211 GLN A C 1
ATOM 1740 O O . GLN A 1 211 ? -46.240 -8.728 56.186 1.00 95.56 211 GLN A O 1
ATOM 1745 N N . HIS A 1 212 ? -44.790 -10.276 55.444 1.00 95.62 212 HIS A N 1
ATOM 1746 C CA . HIS A 1 212 ? -45.179 -11.308 56.406 1.00 95.62 212 HIS A CA 1
ATOM 1747 C C . HIS A 1 212 ? -45.082 -10.812 57.853 1.00 95.62 212 HIS A C 1
ATOM 1749 O O . HIS A 1 212 ? -46.015 -10.974 58.628 1.00 95.62 212 HIS A O 1
ATOM 1755 N N . LEU A 1 213 ? -43.977 -10.146 58.205 1.00 96.38 213 LEU A N 1
ATOM 1756 C CA . LEU A 1 213 ? -43.776 -9.615 59.553 1.00 96.38 213 LEU A CA 1
ATOM 1757 C C . LEU A 1 213 ? -44.794 -8.518 59.914 1.00 96.38 213 LEU A C 1
ATOM 1759 O O . LEU A 1 213 ? -45.168 -8.378 61.076 1.00 96.38 213 LEU A O 1
ATOM 1763 N N . LYS A 1 214 ? -45.225 -7.711 58.932 1.00 96.19 214 LYS A N 1
ATOM 1764 C CA . LYS A 1 214 ? -46.293 -6.720 59.132 1.00 96.19 214 LYS A CA 1
ATOM 1765 C C . LYS A 1 214 ? -47.633 -7.401 59.365 1.00 96.19 214 LYS A C 1
ATOM 1767 O O . LYS A 1 214 ? -48.330 -6.990 60.283 1.00 96.19 214 LYS A O 1
ATOM 1772 N N . ASP A 1 215 ? -47.953 -8.416 58.568 1.00 96.56 215 ASP A N 1
ATOM 1773 C CA . ASP A 1 215 ? -49.203 -9.165 58.691 1.00 96.56 215 ASP A CA 1
ATOM 1774 C C . ASP A 1 215 ? -49.276 -9.873 60.061 1.00 96.56 215 ASP A C 1
ATOM 1776 O O . ASP A 1 215 ? -50.304 -9.809 60.731 1.00 96.56 215 ASP A O 1
ATOM 1780 N N . GLU A 1 216 ? -48.169 -10.468 60.531 1.00 96.69 216 GLU A N 1
ATOM 1781 C CA . GLU A 1 216 ? -48.064 -11.055 61.879 1.00 96.69 216 GLU A CA 1
ATOM 1782 C C . GLU A 1 216 ? -48.269 -10.008 62.978 1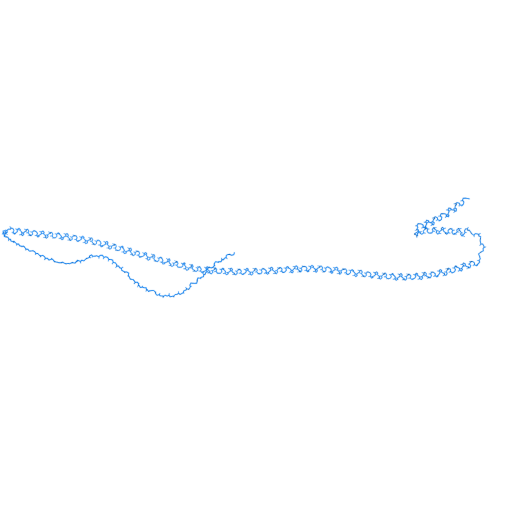.00 96.69 216 GLU A C 1
ATOM 1784 O O . GLU A 1 216 ? -49.050 -10.225 63.901 1.00 96.69 216 GLU A O 1
ATOM 1789 N N . PHE A 1 217 ? -47.604 -8.854 62.878 1.00 96.56 217 PHE A N 1
ATOM 1790 C CA . PHE A 1 217 ? -47.751 -7.790 63.870 1.00 96.56 217 PHE A CA 1
ATOM 1791 C C . PHE A 1 217 ? -49.171 -7.208 63.889 1.00 96.56 217 PHE A C 1
ATOM 1793 O O . PHE A 1 217 ? -49.704 -6.909 64.954 1.00 96.56 217 PHE A O 1
ATOM 1800 N N . GLU A 1 218 ? -49.800 -7.045 62.724 1.00 96.75 218 GLU A N 1
ATOM 1801 C CA . GLU A 1 218 ? -51.186 -6.585 62.611 1.00 96.75 218 GLU A CA 1
ATOM 1802 C C . GLU A 1 218 ? -52.158 -7.603 63.224 1.00 96.75 218 GLU A C 1
ATOM 1804 O O . GLU A 1 218 ? -53.068 -7.213 63.956 1.00 96.75 218 GLU A O 1
ATOM 1809 N N . GLN A 1 219 ? -51.916 -8.903 63.027 1.00 96.62 219 GLN A N 1
ATOM 1810 C CA . GLN A 1 219 ? -52.677 -9.959 63.691 1.00 96.62 219 GLN A CA 1
ATOM 1811 C C . GLN A 1 219 ? -52.491 -9.933 65.217 1.00 96.62 219 GLN A C 1
ATOM 1813 O O . GLN A 1 219 ? -53.483 -9.954 65.942 1.00 96.62 219 GLN A O 1
ATOM 1818 N N . GLU A 1 220 ? -51.255 -9.851 65.722 1.00 95.88 220 GLU A N 1
ATOM 1819 C CA . GLU A 1 220 ? -50.980 -9.767 67.166 1.00 95.88 220 GLU A CA 1
ATOM 1820 C C . GLU A 1 220 ? -51.641 -8.535 67.804 1.00 95.88 220 GLU A C 1
ATOM 1822 O O . GLU A 1 220 ? -52.169 -8.612 68.914 1.00 95.88 220 GLU A O 1
ATOM 1827 N N . MET A 1 221 ? -51.644 -7.401 67.098 1.00 95.25 221 MET A N 1
ATOM 1828 C CA . MET A 1 221 ? -52.334 -6.186 67.531 1.00 95.25 221 MET A CA 1
ATOM 1829 C C . MET A 1 221 ? -53.847 -6.395 67.606 1.00 95.25 221 MET A C 1
ATOM 1831 O O . MET A 1 221 ? -54.450 -6.027 68.612 1.00 95.25 221 MET A O 1
ATOM 1835 N N . GLN A 1 222 ? -54.449 -7.029 66.598 1.00 96.69 222 GLN A N 1
ATOM 1836 C CA . GLN A 1 222 ? -55.877 -7.343 66.599 1.00 96.69 222 GLN A CA 1
ATOM 1837 C C . GLN A 1 222 ? -56.243 -8.291 67.753 1.00 96.69 222 GLN A C 1
ATOM 1839 O O . GLN A 1 222 ? -57.211 -8.050 68.471 1.00 96.69 222 GLN A O 1
ATOM 1844 N N . GLU A 1 223 ? -55.443 -9.337 67.984 1.00 95.81 223 GLU A N 1
ATOM 1845 C CA . GLU A 1 223 ? -55.631 -10.268 69.103 1.00 95.81 223 GLU A CA 1
ATOM 1846 C C . GLU A 1 223 ? -55.500 -9.561 70.464 1.00 95.81 223 GLU A C 1
ATOM 1848 O O . GLU A 1 223 ? -56.268 -9.833 71.393 1.00 95.81 223 GLU A O 1
ATOM 1853 N N .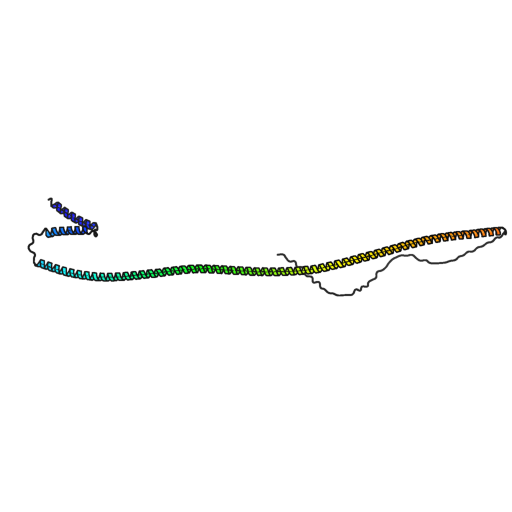 ALA A 1 224 ? -54.553 -8.626 70.593 1.00 95.50 224 ALA A N 1
ATOM 1854 C CA . ALA A 1 224 ? -54.390 -7.814 71.794 1.00 95.50 224 ALA A CA 1
ATOM 1855 C C . ALA A 1 224 ? -55.575 -6.858 72.016 1.00 95.50 224 ALA A C 1
ATOM 1857 O O . ALA A 1 224 ? -56.029 -6.714 73.153 1.00 95.50 224 ALA A O 1
ATOM 1858 N N . GLU A 1 225 ? -56.098 -6.229 70.961 1.00 95.88 225 GLU A N 1
ATOM 1859 C CA . GLU A 1 225 ? -57.288 -5.372 71.022 1.00 95.88 225 GLU A CA 1
ATOM 1860 C C . GLU A 1 225 ? -58.539 -6.163 71.431 1.00 95.88 225 GLU A C 1
ATOM 1862 O O . GLU A 1 225 ? -59.247 -5.752 72.353 1.00 95.88 225 GLU A O 1
ATOM 1867 N N . ASP A 1 226 ? -58.769 -7.336 70.836 1.00 95.88 226 ASP A N 1
ATOM 1868 C CA . ASP A 1 226 ? -59.883 -8.224 71.194 1.00 95.88 226 ASP A CA 1
ATOM 1869 C C . ASP A 1 226 ? -59.788 -8.683 72.661 1.00 95.88 226 ASP A C 1
ATOM 1871 O O . ASP A 1 226 ? -60.792 -8.742 73.388 1.00 95.88 226 ASP A O 1
ATOM 1875 N N . LEU A 1 227 ? -58.570 -8.965 73.139 1.00 96.31 227 LEU A N 1
ATOM 1876 C CA . LEU A 1 227 ? -58.323 -9.294 74.541 1.00 96.31 227 LEU A CA 1
ATOM 1877 C C . LEU A 1 227 ? -58.618 -8.104 75.465 1.00 96.31 227 LEU A C 1
ATOM 1879 O O . LEU A 1 227 ? -59.231 -8.302 76.517 1.00 96.31 227 LEU A O 1
ATOM 1883 N N . ILE A 1 228 ? -58.212 -6.885 75.093 1.00 96.31 228 ILE A N 1
ATOM 1884 C CA . ILE A 1 228 ? -58.523 -5.663 75.850 1.00 96.31 228 ILE A CA 1
ATOM 1885 C C . ILE A 1 228 ? -60.038 -5.485 75.950 1.00 96.31 228 ILE A C 1
ATOM 1887 O O . ILE A 1 228 ? -60.542 -5.347 77.063 1.00 96.31 228 ILE A O 1
ATOM 1891 N N . LEU A 1 229 ? -60.768 -5.575 74.835 1.00 95.62 229 LEU A N 1
ATOM 1892 C CA . LEU A 1 229 ? -62.230 -5.452 74.818 1.00 95.62 229 LEU A CA 1
ATOM 1893 C C . LEU A 1 229 ? -62.902 -6.497 75.719 1.00 95.62 229 LEU A C 1
ATOM 1895 O O . LEU A 1 229 ? -63.779 -6.168 76.519 1.00 95.62 229 LEU A O 1
ATOM 1899 N N . THR A 1 230 ? -62.439 -7.747 75.658 1.00 96.12 230 THR A N 1
ATOM 1900 C CA . THR A 1 230 ? -62.947 -8.832 76.513 1.00 96.12 230 THR A CA 1
ATOM 1901 C C . THR A 1 230 ? -62.680 -8.557 77.998 1.00 96.12 230 THR A C 1
ATOM 1903 O O . THR A 1 230 ? -63.528 -8.807 78.861 1.00 96.12 230 THR A O 1
ATOM 1906 N N . LEU A 1 231 ? -61.491 -8.046 78.330 1.00 95.06 231 LEU A N 1
ATOM 1907 C CA . LEU A 1 231 ? -61.139 -7.676 79.701 1.00 95.06 231 LEU A CA 1
ATOM 1908 C C . LEU A 1 231 ? -61.965 -6.484 80.192 1.00 95.06 231 LEU A C 1
ATOM 1910 O O . LEU A 1 231 ? -62.420 -6.507 81.335 1.00 95.06 231 LEU A O 1
ATOM 1914 N N . GLU A 1 232 ? -62.197 -5.480 79.350 1.00 94.31 232 GLU A N 1
ATOM 1915 C CA . GLU A 1 232 ? -63.049 -4.331 79.662 1.00 94.31 232 GLU A CA 1
ATOM 1916 C C . GLU A 1 232 ? -64.495 -4.761 79.930 1.00 94.31 232 GLU A C 1
ATOM 1918 O O . GLU A 1 232 ? -65.065 -4.370 80.951 1.00 94.31 232 GLU A O 1
ATOM 1923 N N . GLU A 1 233 ? -65.068 -5.626 79.090 1.00 95.50 233 GLU A N 1
ATOM 1924 C CA . GLU A 1 233 ? -66.407 -6.194 79.294 1.00 95.50 233 GLU A CA 1
ATOM 1925 C C . GLU A 1 233 ? -66.491 -6.969 80.620 1.00 95.50 233 GLU A C 1
ATOM 1927 O O . GLU A 1 233 ? -67.434 -6.809 81.409 1.00 95.50 233 GLU A O 1
ATOM 1932 N N . LYS A 1 234 ? -65.461 -7.764 80.930 1.00 95.75 234 LYS A N 1
ATOM 1933 C CA . LYS A 1 234 ? -65.376 -8.504 82.193 1.00 95.75 234 LYS A CA 1
ATOM 1934 C C . LYS A 1 234 ? -65.267 -7.573 83.402 1.00 95.75 234 LYS A C 1
ATOM 1936 O O . LYS A 1 234 ? -65.917 -7.821 84.418 1.00 95.75 234 LYS A O 1
ATOM 1941 N N . VAL A 1 235 ? -64.479 -6.500 83.312 1.00 95.56 235 VAL A N 1
ATOM 1942 C CA . VAL A 1 235 ? -64.361 -5.480 84.368 1.00 95.56 235 VAL A CA 1
ATOM 1943 C C . VAL A 1 235 ? -65.695 -4.767 84.579 1.00 95.56 235 VAL A C 1
ATOM 1945 O O . VAL A 1 235 ? -66.103 -4.592 85.728 1.00 95.56 235 VAL A O 1
ATOM 1948 N N . GLN A 1 236 ? -66.403 -4.392 83.511 1.00 94.19 236 GLN A N 1
ATOM 1949 C CA . GLN A 1 236 ? -67.728 -3.772 83.610 1.00 94.19 236 GLN A CA 1
ATOM 1950 C C . GLN A 1 236 ? -68.735 -4.702 84.295 1.00 94.19 236 GLN A C 1
ATOM 1952 O O . GLN A 1 236 ? -69.427 -4.275 85.221 1.00 94.19 236 GLN A O 1
ATOM 1957 N N . THR A 1 237 ? -68.759 -5.978 83.904 1.00 94.12 237 THR A N 1
ATOM 1958 C CA . THR A 1 237 ? -69.630 -6.999 84.507 1.00 94.12 237 THR A CA 1
ATOM 1959 C C . THR A 1 237 ? -69.345 -7.160 86.000 1.00 94.12 237 THR A C 1
ATOM 1961 O O . THR A 1 237 ? -70.240 -6.986 86.821 1.00 94.12 237 THR A O 1
ATOM 1964 N N . LEU A 1 238 ? -68.080 -7.371 86.382 1.00 93.31 238 LEU A N 1
ATOM 1965 C CA . LEU A 1 238 ? -67.682 -7.496 87.790 1.00 93.31 238 LEU A CA 1
ATOM 1966 C C . LEU A 1 238 ? -67.949 -6.219 88.600 1.00 93.31 238 LEU A C 1
ATOM 1968 O O . LEU A 1 238 ? -68.251 -6.283 89.791 1.00 93.31 238 LEU A O 1
ATOM 1972 N N . THR A 1 239 ? -67.825 -5.044 87.979 1.00 94.19 239 THR A N 1
ATOM 1973 C CA . THR A 1 239 ? -68.145 -3.765 88.628 1.00 94.19 239 THR A CA 1
ATOM 1974 C C . THR A 1 239 ? -69.637 -3.670 88.927 1.00 94.19 239 THR A C 1
ATOM 1976 O O . THR A 1 239 ? -70.011 -3.265 90.028 1.00 94.19 239 THR A O 1
ATOM 1979 N N . LYS A 1 240 ? -70.486 -4.079 87.978 1.00 95.06 240 LYS A N 1
ATOM 1980 C CA . LYS A 1 240 ? -71.938 -4.136 88.158 1.00 95.06 240 LYS A CA 1
ATOM 1981 C C . LYS A 1 240 ? -72.326 -5.136 89.250 1.00 95.06 240 LYS A C 1
ATOM 1983 O O . LYS A 1 240 ? -73.043 -4.754 90.170 1.00 95.06 240 LYS A O 1
ATOM 1988 N N . ASP A 1 241 ? -71.788 -6.354 89.211 1.00 93.62 241 ASP A N 1
ATOM 1989 C CA . ASP A 1 241 ? -72.048 -7.385 90.226 1.00 93.62 241 ASP A CA 1
ATOM 1990 C C . ASP A 1 241 ? -71.654 -6.900 91.632 1.00 93.62 241 ASP A C 1
ATOM 1992 O O . ASP A 1 241 ? -72.405 -7.063 92.594 1.00 93.62 241 ASP A O 1
ATOM 1996 N N . ASN A 1 242 ? -70.506 -6.224 91.765 1.00 93.94 242 ASN A N 1
ATOM 1997 C CA . ASN A 1 242 ? -70.089 -5.616 93.031 1.00 93.94 242 ASN A CA 1
ATOM 1998 C C . ASN A 1 242 ? -71.044 -4.507 93.500 1.00 93.94 242 ASN A C 1
ATOM 2000 O O . ASN A 1 242 ? -71.313 -4.404 94.696 1.00 93.94 242 ASN A O 1
ATOM 2004 N N . GLN A 1 243 ? -71.559 -3.669 92.594 1.00 93.81 243 GLN A N 1
ATOM 2005 C CA . GLN A 1 243 ? -72.553 -2.648 92.943 1.00 93.81 243 GLN A CA 1
ATOM 2006 C C . GLN A 1 243 ? -73.867 -3.279 93.420 1.00 93.81 243 GLN A C 1
ATOM 2008 O O . GLN A 1 243 ? -74.421 -2.830 94.425 1.00 93.81 243 GLN A O 1
ATOM 2013 N N . GLU A 1 244 ? -74.334 -4.335 92.750 1.00 93.12 244 GLU A N 1
ATOM 2014 C CA . GLU A 1 244 ? -75.532 -5.084 93.142 1.00 93.12 244 GLU A CA 1
ATOM 2015 C C . GLU A 1 244 ? -75.354 -5.744 94.517 1.00 93.12 244 GLU A C 1
ATOM 2017 O O . GLU A 1 244 ? -76.209 -5.581 95.390 1.00 93.12 244 GLU A O 1
ATOM 2022 N N . LEU A 1 245 ? -74.217 -6.405 94.761 1.00 92.69 245 LEU A N 1
ATOM 2023 C CA . LEU A 1 245 ? -73.884 -6.989 96.065 1.00 92.69 245 LEU A CA 1
ATOM 2024 C C . LEU A 1 245 ? -73.786 -5.928 97.168 1.00 92.69 245 LEU A C 1
ATOM 2026 O O . LEU A 1 245 ? -74.310 -6.134 98.261 1.00 92.69 245 LEU A O 1
ATOM 2030 N N . LEU A 1 246 ? -73.170 -4.772 96.899 1.00 92.06 246 LEU A N 1
ATOM 2031 C CA . LEU A 1 246 ? -73.124 -3.654 97.848 1.00 92.06 246 LEU A CA 1
ATOM 2032 C C . LEU A 1 246 ? -74.524 -3.116 98.162 1.00 92.06 246 LEU A C 1
ATOM 2034 O O . LEU A 1 246 ? -74.799 -2.751 99.305 1.00 92.06 246 LEU A O 1
ATOM 2038 N N . GLN A 1 247 ? -75.416 -3.056 97.173 1.00 90.81 247 GLN A N 1
ATOM 2039 C CA . GLN A 1 247 ? -76.795 -2.620 97.378 1.00 90.81 247 GLN A CA 1
ATOM 2040 C C . GLN A 1 247 ? -77.597 -3.648 98.188 1.00 90.81 247 GLN A C 1
ATOM 2042 O O . GLN A 1 247 ? -78.314 -3.262 99.113 1.00 90.81 247 GLN A O 1
ATOM 2047 N N . GLN A 1 248 ? -77.427 -4.944 97.903 1.00 90.19 248 GLN A N 1
ATOM 2048 C CA . GLN A 1 248 ? -77.999 -6.032 98.700 1.00 90.19 248 GLN A CA 1
ATOM 2049 C C . GLN A 1 248 ? -77.495 -5.982 100.145 1.00 90.19 248 GLN A C 1
ATOM 2051 O O . GLN A 1 248 ? -78.308 -6.022 101.067 1.00 90.19 248 GLN A O 1
ATOM 2056 N N . LEU A 1 249 ? -76.188 -5.801 100.353 1.00 90.31 249 LEU A N 1
ATOM 2057 C CA . LEU A 1 249 ? -75.585 -5.685 101.680 1.00 90.31 249 LEU A CA 1
ATOM 2058 C C . LEU A 1 249 ? -76.157 -4.492 102.451 1.00 90.31 249 LEU A C 1
ATOM 2060 O O . LEU A 1 249 ? -76.615 -4.675 103.571 1.00 90.31 249 LEU A O 1
ATOM 2064 N N . LYS A 1 250 ? -76.225 -3.302 101.838 1.00 90.19 250 LYS A N 1
ATOM 2065 C CA . LYS A 1 250 ? -76.851 -2.115 102.452 1.00 90.19 250 LYS A CA 1
ATOM 2066 C C . LYS A 1 250 ? -78.321 -2.346 102.798 1.00 90.19 250 LYS A C 1
ATOM 2068 O O . LYS A 1 250 ? -78.782 -1.900 103.844 1.00 90.19 250 LYS A O 1
ATOM 2073 N N . SER A 1 251 ? -79.069 -3.037 101.934 1.00 89.00 251 SER A N 1
ATOM 2074 C CA . SER A 1 251 ? -80.474 -3.365 102.204 1.00 89.00 251 SER A CA 1
ATOM 2075 C C . SER A 1 251 ? -80.619 -4.355 103.364 1.00 89.00 251 SER A C 1
ATOM 2077 O O . SER A 1 251 ? -81.463 -4.151 104.232 1.00 89.00 251 SER A O 1
ATOM 2079 N N . SER A 1 252 ? -79.749 -5.367 103.432 1.00 88.19 252 SER A N 1
ATOM 2080 C CA . SER A 1 252 ? -79.697 -6.337 104.526 1.00 88.19 252 SER A CA 1
ATOM 2081 C C . SER A 1 252 ? -79.263 -5.684 105.838 1.00 88.19 252 SER A C 1
ATOM 2083 O O . SER A 1 252 ? -79.830 -5.987 106.881 1.00 88.19 252 SER A O 1
ATOM 2085 N N . GLU A 1 253 ? -78.280 -4.783 105.801 1.00 88.19 253 GLU A N 1
ATOM 2086 C CA . GLU A 1 253 ? -77.830 -4.001 106.954 1.00 88.19 253 GLU A CA 1
ATOM 2087 C C . GLU A 1 253 ? -78.954 -3.091 107.456 1.00 88.19 253 GLU A C 1
ATOM 2089 O O . GLU A 1 253 ? -79.248 -3.082 108.646 1.00 88.19 253 GLU A O 1
ATOM 2094 N N . SER A 1 254 ? -79.658 -2.395 106.557 1.00 85.31 254 SER A N 1
ATOM 2095 C CA . SER A 1 254 ? -80.818 -1.576 106.916 1.00 85.31 254 SER A CA 1
ATOM 2096 C C . SER A 1 254 ? -81.954 -2.407 107.513 1.00 85.31 254 SER A C 1
ATOM 2098 O O . SER A 1 254 ? -82.568 -1.963 108.477 1.00 85.31 254 SER A O 1
ATOM 2100 N N . GLN A 1 255 ? -82.244 -3.596 106.973 1.00 83.81 255 GLN A N 1
ATOM 2101 C CA . GLN A 1 255 ? -83.241 -4.512 107.541 1.00 83.81 255 GLN A CA 1
ATOM 2102 C C . GLN A 1 255 ? -82.828 -5.003 108.929 1.00 83.81 255 GLN A C 1
ATOM 2104 O O . GLN A 1 255 ? -83.652 -5.047 109.838 1.00 83.81 255 GLN A O 1
ATOM 2109 N N . PHE A 1 256 ? -81.553 -5.346 109.110 1.00 86.19 256 PHE A N 1
ATOM 2110 C CA . PHE A 1 256 ? -81.008 -5.761 110.396 1.00 86.19 256 PHE A CA 1
ATOM 2111 C C . PHE A 1 256 ? -81.077 -4.634 111.431 1.00 86.19 256 PHE A C 1
ATOM 2113 O O . PHE A 1 256 ? -81.552 -4.855 112.542 1.00 86.19 256 PHE A O 1
ATOM 2120 N N . LEU A 1 257 ? -80.673 -3.418 111.056 1.00 85.88 257 LEU A N 1
ATOM 2121 C CA . LEU A 1 257 ? -80.773 -2.229 111.901 1.00 85.88 257 LEU A CA 1
ATOM 2122 C C . LEU A 1 257 ? -82.228 -1.886 112.231 1.00 85.88 257 LEU A C 1
ATOM 2124 O O . LEU A 1 257 ? -82.503 -1.551 113.376 1.00 85.88 257 LEU A O 1
ATOM 2128 N N . GLN A 1 258 ? -83.158 -2.021 111.279 1.00 82.69 258 GLN A N 1
ATOM 2129 C CA . GLN A 1 258 ? -84.589 -1.826 111.522 1.00 82.69 258 GLN A CA 1
ATOM 2130 C C . GLN A 1 258 ? -85.122 -2.855 112.524 1.00 82.69 258 GLN A C 1
ATOM 2132 O O . GLN A 1 258 ? -85.741 -2.470 113.503 1.00 82.69 258 GLN A O 1
ATOM 2137 N N . MET A 1 259 ? -84.815 -4.146 112.348 1.00 80.50 259 MET A N 1
ATOM 2138 C CA . MET A 1 259 ? -85.197 -5.183 113.316 1.00 80.50 259 MET A CA 1
ATOM 2139 C C . MET A 1 259 ? -84.592 -4.932 114.700 1.00 80.50 259 MET A C 1
ATOM 2141 O O . MET A 1 259 ? -85.247 -5.172 115.710 1.00 80.50 259 MET A O 1
ATOM 2145 N N . HIS A 1 260 ? -83.347 -4.457 114.762 1.00 79.62 260 HIS A N 1
ATOM 2146 C CA . HIS A 1 260 ? -82.700 -4.104 116.022 1.00 79.62 260 HIS A CA 1
ATOM 2147 C C . HIS A 1 260 ? -83.312 -2.864 116.670 1.00 79.62 260 HIS A C 1
ATOM 2149 O O . HIS A 1 260 ? -83.448 -2.848 117.890 1.00 79.62 260 HIS A O 1
ATOM 2155 N N . ALA A 1 261 ? -83.690 -1.855 115.887 1.00 76.88 261 ALA A N 1
ATOM 2156 C CA . ALA A 1 261 ? -84.422 -0.692 116.370 1.00 76.88 261 ALA A CA 1
ATOM 2157 C C . ALA A 1 261 ? -85.805 -1.105 116.887 1.00 76.88 261 ALA A C 1
ATOM 2159 O O . ALA A 1 261 ? -86.128 -0.792 118.022 1.00 76.88 261 ALA A O 1
ATOM 2160 N N . ASP A 1 262 ? -86.554 -1.917 116.137 1.00 77.56 262 ASP A N 1
ATOM 2161 C CA . ASP A 1 262 ? -87.855 -2.447 116.555 1.00 77.56 262 ASP A CA 1
ATOM 2162 C C . ASP A 1 262 ? -87.728 -3.308 117.832 1.00 77.56 262 ASP A C 1
ATOM 2164 O O . ASP A 1 262 ? -88.566 -3.235 118.733 1.00 77.56 262 ASP A O 1
ATOM 2168 N N . PHE A 1 263 ? -86.658 -4.104 117.958 1.00 77.19 263 PHE A N 1
ATOM 2169 C CA . PHE A 1 263 ? -86.358 -4.873 119.169 1.00 77.19 263 PHE A CA 1
ATOM 2170 C C . PHE A 1 263 ? -85.976 -3.967 120.345 1.00 77.19 263 PHE A C 1
ATOM 2172 O O . PHE A 1 263 ? -86.442 -4.196 121.458 1.00 77.19 263 PHE A O 1
ATOM 2179 N N . ALA A 1 264 ? -85.159 -2.937 120.116 1.00 74.81 264 ALA A N 1
ATOM 2180 C CA . ALA A 1 264 ? -84.785 -1.957 121.130 1.00 74.81 264 ALA A CA 1
ATOM 2181 C C . ALA A 1 264 ? -85.988 -1.116 121.578 1.00 74.81 264 ALA A C 1
ATOM 2183 O O . ALA A 1 264 ? -86.127 -0.882 122.772 1.00 74.81 264 ALA A O 1
ATOM 2184 N N . ASP A 1 265 ? -86.892 -0.744 120.672 1.00 73.81 265 ASP A N 1
ATOM 2185 C CA . ASP A 1 265 ? -88.148 -0.048 120.966 1.00 73.81 265 ASP A CA 1
ATOM 2186 C C . ASP A 1 265 ? -89.129 -0.957 121.714 1.00 73.81 265 ASP A C 1
ATOM 2188 O O . ASP A 1 265 ? -89.790 -0.519 122.653 1.00 73.81 265 ASP A O 1
ATOM 2192 N N . THR A 1 266 ? -89.178 -2.250 121.381 1.00 66.12 266 THR A N 1
ATOM 2193 C CA . THR A 1 266 ? -89.955 -3.249 122.135 1.00 66.12 266 THR A CA 1
ATOM 2194 C C . THR A 1 266 ? -89.366 -3.464 123.534 1.00 66.12 266 THR A C 1
ATOM 2196 O O . THR A 1 266 ? -90.104 -3.516 124.516 1.00 66.12 266 THR A O 1
ATOM 2199 N N . ALA A 1 267 ? -88.038 -3.529 123.656 1.00 61.41 267 ALA A N 1
ATOM 2200 C CA . ALA A 1 267 ? -87.340 -3.655 124.931 1.00 61.41 267 ALA A CA 1
ATOM 2201 C C . ALA A 1 267 ? -87.462 -2.380 125.785 1.00 61.41 267 ALA A C 1
ATOM 2203 O O . ALA A 1 267 ? -87.701 -2.478 126.982 1.00 61.41 267 ALA A O 1
ATOM 2204 N N . MET A 1 268 ? -87.378 -1.188 125.189 1.00 60.66 268 MET A N 1
ATOM 2205 C CA . MET A 1 268 ? -87.616 0.104 125.846 1.00 60.66 268 MET A CA 1
ATOM 2206 C C . MET A 1 268 ? -89.088 0.279 126.223 1.00 60.66 268 MET A C 1
ATOM 2208 O O . MET A 1 268 ? -89.374 0.799 127.296 1.00 60.66 268 MET A O 1
ATOM 2212 N N . GLY A 1 269 ? -90.028 -0.199 125.406 1.00 55.78 269 GLY A N 1
ATOM 2213 C CA . GLY A 1 269 ? -91.455 -0.258 125.735 1.00 55.78 269 GLY A CA 1
ATOM 2214 C C . GLY A 1 269 ? -91.767 -1.212 126.894 1.00 55.78 269 GLY A C 1
ATOM 2215 O O . GLY A 1 269 ? -92.674 -0.944 127.676 1.00 55.78 269 GLY A O 1
ATOM 2216 N N . MET A 1 270 ? -90.983 -2.285 127.054 1.00 54.91 270 MET A N 1
ATOM 2217 C CA . MET A 1 270 ? -91.054 -3.189 128.209 1.00 54.91 270 MET A CA 1
ATOM 2218 C C . MET A 1 270 ? -90.325 -2.641 129.447 1.00 54.91 270 MET A C 1
ATOM 2220 O O . MET A 1 270 ? -90.791 -2.846 130.562 1.00 54.91 270 MET A O 1
ATOM 2224 N N . LEU A 1 271 ? -89.224 -1.902 129.277 1.00 48.56 271 LEU A N 1
ATOM 2225 C CA . LEU A 1 271 ? -88.467 -1.280 130.372 1.00 48.56 271 LEU A CA 1
ATOM 2226 C C . LEU A 1 271 ? -89.090 0.032 130.873 1.00 48.56 271 LEU A C 1
ATOM 2228 O O . LEU A 1 271 ? -88.903 0.396 132.025 1.00 48.56 271 LEU A O 1
ATOM 2232 N N . THR A 1 272 ? -89.879 0.740 130.061 1.00 43.38 272 THR A N 1
ATOM 2233 C CA . THR A 1 272 ? -90.608 1.946 130.509 1.00 43.38 272 THR A CA 1
ATOM 2234 C C . THR A 1 272 ? -91.869 1.631 131.319 1.00 43.38 272 THR A C 1
ATOM 2236 O O . THR A 1 272 ? -92.496 2.555 131.839 1.00 43.38 272 THR A O 1
ATOM 2239 N N . GLN A 1 273 ? -92.214 0.348 131.489 1.00 41.88 273 GLN A N 1
ATOM 2240 C CA . GLN A 1 273 ? -93.264 -0.092 132.411 1.00 41.88 273 GLN A CA 1
ATOM 2241 C C . GLN A 1 273 ? -92.772 -0.471 133.814 1.00 41.88 273 GLN A C 1
ATOM 2243 O O . GLN A 1 273 ? -93.611 -0.518 134.707 1.00 41.88 273 GLN A O 1
ATOM 2248 N N . ASP A 1 274 ? -91.465 -0.619 134.061 1.00 36.62 274 ASP A N 1
ATOM 2249 C CA . ASP A 1 274 ? -90.931 -0.920 135.395 1.00 36.62 27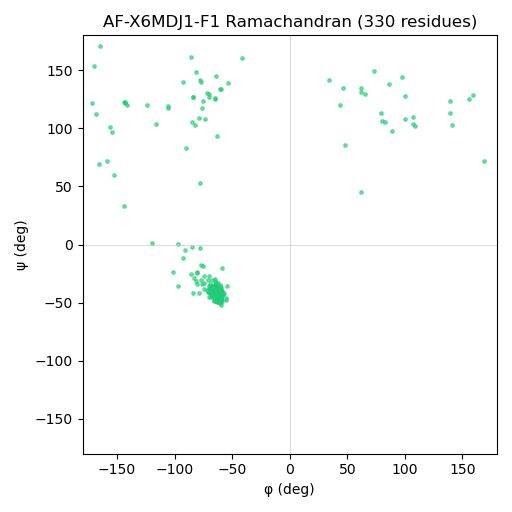4 ASP A CA 1
ATOM 2250 C C . ASP A 1 274 ? -89.594 -0.193 135.655 1.00 36.62 274 ASP A C 1
ATOM 2252 O O . ASP A 1 274 ? -88.606 -0.434 134.970 1.00 36.62 274 ASP A O 1
ATOM 2256 N N . ALA A 1 275 ? -89.569 0.632 136.715 1.00 36.00 275 ALA A N 1
ATOM 2257 C CA . ALA A 1 275 ? -88.448 1.421 137.272 1.00 36.00 275 ALA A CA 1
ATOM 2258 C C . ALA A 1 275 ? -88.186 2.776 136.572 1.00 36.00 275 ALA A C 1
ATOM 2260 O O . ALA A 1 275 ? -87.661 2.854 135.472 1.00 36.00 275 ALA A O 1
ATOM 2261 N N . GLN A 1 276 ? -88.521 3.950 137.122 1.00 31.98 276 GLN A N 1
ATOM 2262 C CA . GLN A 1 276 ? -88.385 4.434 138.504 1.00 31.98 276 GLN A CA 1
ATOM 2263 C C . GLN A 1 276 ? -86.990 4.200 139.120 1.00 31.98 276 GLN A C 1
ATOM 2265 O O . GLN A 1 276 ? -86.785 3.270 139.887 1.00 31.98 276 GLN A O 1
ATOM 2270 N N . GLY A 1 277 ? -86.084 5.150 138.850 1.00 30.70 277 GLY A N 1
ATOM 2271 C CA . GLY A 1 277 ? -85.103 5.663 139.818 1.00 30.70 277 GLY A CA 1
ATOM 2272 C C . GLY A 1 277 ? -83.669 5.122 139.743 1.00 30.70 277 GLY A C 1
ATOM 2273 O O . GLY A 1 277 ? -83.451 3.927 139.893 1.00 30.70 277 GLY A O 1
ATOM 2274 N N . GLY A 1 278 ? -82.691 6.037 139.670 1.00 30.22 278 GLY A N 1
ATOM 2275 C CA . GLY A 1 278 ? -81.367 5.825 140.277 1.00 30.22 278 GLY A CA 1
ATOM 2276 C C . GLY A 1 278 ? -80.139 6.284 139.477 1.00 30.22 278 GLY A C 1
ATOM 2277 O O . GLY A 1 278 ? -79.807 5.701 138.457 1.00 30.22 278 GLY A O 1
ATOM 2278 N N . ASP A 1 279 ? -79.474 7.303 140.025 1.00 32.16 279 ASP A N 1
ATOM 2279 C CA . ASP A 1 279 ? -78.174 7.941 139.734 1.00 32.16 279 ASP A CA 1
ATOM 2280 C C . ASP A 1 279 ? -76.943 7.057 139.394 1.00 32.16 279 ASP A C 1
ATOM 2282 O O . ASP A 1 279 ? -76.829 5.931 139.871 1.00 32.16 279 ASP A O 1
ATOM 2286 N N . GLY A 1 280 ? -75.918 7.662 138.749 1.00 32.47 280 GLY A N 1
ATOM 2287 C CA . GLY A 1 280 ? -74.502 7.421 139.122 1.00 32.47 280 GLY A CA 1
ATOM 2288 C C . GLY A 1 280 ? -73.410 7.301 138.027 1.00 32.47 280 GLY A C 1
ATOM 2289 O O . GLY A 1 280 ? -73.249 6.242 137.444 1.00 32.47 280 GLY A O 1
ATOM 2290 N N . HIS A 1 281 ? -72.619 8.377 137.855 1.00 31.69 281 HIS A N 1
ATOM 2291 C CA . HIS A 1 281 ? -71.150 8.527 137.627 1.00 31.69 281 HIS A CA 1
ATOM 2292 C C . HIS A 1 281 ? -70.227 7.552 136.828 1.00 31.69 281 HIS A C 1
ATOM 2294 O O . HIS A 1 281 ? -70.191 6.357 137.085 1.00 31.69 281 HIS A O 1
ATOM 2300 N N . GLY A 1 282 ? -69.272 8.170 136.087 1.00 31.53 282 GLY A N 1
ATOM 2301 C CA . GLY A 1 282 ? -67.826 7.805 135.984 1.00 31.53 282 GLY A CA 1
ATOM 2302 C C . GLY A 1 282 ? -67.369 7.141 134.664 1.00 31.53 282 GLY A C 1
ATOM 2303 O O . GLY A 1 282 ? -67.881 6.088 134.327 1.00 31.53 282 GLY A O 1
ATOM 2304 N N . GLU A 1 283 ? -66.581 7.781 133.779 1.00 35.50 283 GLU A N 1
ATOM 2305 C CA . GLU A 1 283 ? -65.097 7.967 133.725 1.00 35.50 283 GLU A CA 1
ATOM 2306 C C . GLU A 1 283 ? -64.292 6.835 133.029 1.00 35.50 283 GLU A C 1
ATOM 2308 O O . GLU A 1 283 ? -64.528 5.660 133.284 1.00 35.50 283 GLU A O 1
ATOM 2313 N N . GLY A 1 284 ? -63.282 7.216 132.217 1.00 35.78 284 GLY A N 1
ATOM 2314 C CA . GLY A 1 284 ? -62.169 6.361 131.732 1.00 35.78 284 GLY A CA 1
ATOM 2315 C C . GLY A 1 284 ? -62.338 5.816 130.296 1.00 35.78 284 GLY A C 1
ATOM 2316 O O . GLY A 1 284 ? -63.233 5.015 130.080 1.00 35.78 284 GLY A O 1
ATOM 2317 N N . ASP A 1 285 ? -61.653 6.206 129.212 1.00 36.25 285 ASP A N 1
ATOM 2318 C CA . ASP A 1 285 ? -60.249 6.546 128.893 1.00 36.25 285 ASP A CA 1
ATOM 2319 C C . ASP A 1 285 ? -59.443 5.378 128.256 1.00 36.25 285 ASP A C 1
ATOM 2321 O O . ASP A 1 285 ? -59.607 4.214 128.611 1.00 36.25 285 ASP A O 1
ATOM 2325 N N . ALA A 1 286 ? -58.549 5.758 127.330 1.00 39.84 286 ALA A N 1
ATOM 2326 C CA . ALA A 1 286 ? -57.372 5.050 126.793 1.00 39.84 286 ALA A CA 1
ATOM 2327 C C . ALA A 1 286 ? -57.465 3.950 125.687 1.00 39.84 286 ALA A C 1
ATOM 2329 O O . ALA A 1 286 ? -57.727 2.777 125.922 1.00 39.84 286 ALA A O 1
ATOM 2330 N N . ALA A 1 287 ? -57.034 4.371 124.485 1.00 36.34 287 ALA A N 1
ATOM 2331 C CA . ALA A 1 287 ? -55.790 3.972 123.785 1.00 36.34 287 ALA A CA 1
ATOM 2332 C C . ALA A 1 287 ? -55.525 2.529 123.275 1.00 36.34 287 ALA A C 1
ATOM 2334 O O . ALA A 1 287 ? -55.467 1.569 124.033 1.00 36.34 287 ALA A O 1
ATOM 2335 N N . ASN A 1 288 ? -55.133 2.444 121.989 1.00 35.31 288 ASN A N 1
ATOM 2336 C CA . ASN A 1 288 ? -53.889 1.814 121.476 1.00 35.31 288 ASN A CA 1
ATOM 2337 C C . ASN A 1 288 ? -53.749 2.122 119.958 1.00 35.31 288 ASN A C 1
ATOM 2339 O O . ASN A 1 288 ? -54.730 1.997 119.235 1.00 35.31 288 ASN A O 1
ATOM 2343 N N . MET A 1 289 ? -52.672 2.755 119.446 1.00 38.47 289 MET A N 1
ATOM 2344 C CA . MET A 1 289 ? -51.315 2.220 119.132 1.00 38.47 289 MET A CA 1
ATOM 2345 C C . MET A 1 289 ? -51.366 1.111 118.048 1.00 38.47 289 MET A C 1
ATOM 2347 O O . MET A 1 289 ? -52.163 0.198 118.188 1.00 38.47 289 MET A O 1
ATOM 2351 N N . ALA A 1 290 ? -50.576 1.059 116.962 1.00 36.91 290 ALA A N 1
ATOM 2352 C CA . ALA A 1 290 ? -49.278 1.651 116.616 1.00 36.91 290 ALA A CA 1
ATOM 2353 C C . ALA A 1 290 ? -48.945 1.453 115.098 1.00 36.91 290 ALA A C 1
ATOM 2355 O O . ALA A 1 290 ? -49.401 0.471 114.528 1.00 36.91 290 ALA A O 1
ATOM 2356 N N . VAL A 1 291 ? -48.117 2.357 114.522 1.00 38.44 291 VAL A N 1
ATOM 2357 C CA . VAL A 1 291 ? -46.842 2.136 113.755 1.00 38.44 291 VAL A CA 1
ATOM 2358 C C . VAL A 1 291 ? -46.911 1.300 112.434 1.00 38.44 291 VAL A C 1
ATOM 2360 O O . VAL A 1 291 ? -47.544 0.261 112.398 1.00 38.44 291 VAL A O 1
ATOM 2363 N N . ASP A 1 292 ? -46.312 1.628 111.271 1.00 34.47 292 ASP A N 1
ATOM 2364 C CA . ASP A 1 292 ? -45.044 2.306 110.955 1.00 34.47 292 ASP A CA 1
ATOM 2365 C C . ASP A 1 292 ? -44.927 2.809 109.490 1.00 34.47 292 ASP A C 1
ATOM 2367 O O . ASP A 1 292 ? -45.629 2.350 108.590 1.00 34.47 292 ASP A O 1
ATOM 2371 N N . LYS A 1 293 ? -43.848 3.582 109.296 1.00 38.84 293 LYS A N 1
ATOM 2372 C CA . LYS A 1 293 ? -42.933 3.699 108.142 1.00 38.84 293 LYS A CA 1
ATOM 2373 C C . LYS A 1 293 ? -42.947 4.949 107.250 1.00 38.84 293 LYS A C 1
ATOM 2375 O O . LYS A 1 293 ? -43.720 5.129 106.316 1.00 38.84 293 LYS A O 1
ATOM 2380 N N . THR A 1 294 ? -41.933 5.755 107.548 1.00 41.00 294 THR A N 1
ATOM 2381 C CA . THR A 1 294 ? -41.374 6.927 106.883 1.00 41.00 294 THR A CA 1
ATOM 2382 C C . THR A 1 294 ? -40.337 6.571 105.808 1.00 41.00 294 THR A C 1
ATOM 2384 O O . THR A 1 294 ? -39.713 5.511 105.836 1.00 41.00 294 THR A O 1
ATOM 2387 N N . GLY A 1 295 ? -40.093 7.538 104.918 1.00 32.41 295 GLY A N 1
ATOM 2388 C CA . GLY A 1 295 ? -38.948 7.626 104.003 1.00 32.41 295 GLY A CA 1
ATOM 2389 C C . GLY A 1 295 ? -39.418 8.119 102.633 1.00 32.41 295 GLY A C 1
ATOM 2390 O O . GLY A 1 295 ? -40.313 7.530 102.052 1.00 32.41 295 GLY A O 1
ATOM 2391 N N . GLY A 1 296 ? -38.935 9.197 102.028 1.00 34.38 296 GLY A N 1
ATOM 2392 C CA . GLY A 1 296 ? -37.819 10.097 102.286 1.00 34.38 296 GLY A CA 1
ATOM 2393 C C . GLY A 1 296 ? -37.530 10.783 100.943 1.00 34.38 296 GLY A C 1
ATOM 2394 O O . GLY A 1 296 ? -37.448 10.122 99.913 1.00 34.38 296 GLY A O 1
ATOM 2395 N N . THR A 1 297 ? -37.454 12.108 100.928 1.00 41.84 297 THR A N 1
ATOM 2396 C CA . THR A 1 297 ? -37.107 12.928 99.756 1.00 41.84 297 THR A CA 1
ATOM 2397 C C . THR A 1 297 ? -35.598 12.922 99.493 1.00 41.84 297 THR A C 1
ATOM 2399 O O . THR A 1 297 ? -34.853 13.064 100.459 1.00 41.84 297 THR A O 1
ATOM 2402 N N . LEU A 1 298 ? -35.166 12.882 98.219 1.00 36.75 298 LEU A N 1
ATOM 2403 C CA . LEU A 1 298 ? -34.211 13.813 97.560 1.00 36.75 298 LEU A CA 1
ATOM 2404 C C . LEU A 1 298 ? -33.488 13.194 96.339 1.00 36.75 298 LEU A C 1
ATOM 2406 O O . LEU A 1 298 ? -32.820 12.177 96.440 1.00 36.75 298 LEU A O 1
ATOM 2410 N N . SER A 1 299 ? -33.609 13.903 95.211 1.00 36.91 299 SER A N 1
ATOM 2411 C CA . SER A 1 299 ? -32.560 14.435 94.317 1.00 36.91 299 SER A CA 1
ATOM 2412 C C . SER A 1 299 ? -31.340 13.615 93.829 1.00 36.91 299 SER A C 1
ATOM 2414 O O . SER A 1 299 ? -30.535 13.120 94.605 1.00 36.91 299 SER A O 1
ATOM 2416 N N . ALA A 1 300 ? -31.126 13.769 92.512 1.00 34.38 300 ALA A N 1
ATOM 2417 C CA . ALA A 1 300 ? -29.866 13.991 91.783 1.00 34.38 300 ALA A CA 1
ATOM 2418 C C . ALA A 1 300 ? -28.887 12.831 91.465 1.00 34.38 300 ALA A C 1
ATOM 2420 O O . ALA A 1 300 ? -28.112 12.384 92.295 1.00 34.38 300 ALA A O 1
ATOM 2421 N N . ALA A 1 301 ? -28.808 12.581 90.149 1.00 36.72 301 ALA A N 1
ATOM 2422 C CA . ALA A 1 301 ? -27.610 12.629 89.297 1.00 36.72 301 ALA A CA 1
ATOM 2423 C C . ALA A 1 301 ? -26.517 11.538 89.366 1.00 36.72 301 ALA A C 1
ATOM 2425 O O . ALA A 1 301 ? -26.135 11.029 90.407 1.00 36.72 301 ALA A O 1
ATOM 2426 N N . GLN A 1 302 ? -25.919 11.371 88.176 1.00 34.53 302 GLN A N 1
ATOM 2427 C CA . GLN A 1 302 ? -24.635 10.743 87.834 1.00 34.53 302 GLN A CA 1
ATOM 2428 C C . GLN A 1 302 ? -24.656 9.232 87.556 1.00 34.53 302 GLN A C 1
ATOM 2430 O O . GLN A 1 302 ? -24.501 8.406 88.445 1.00 3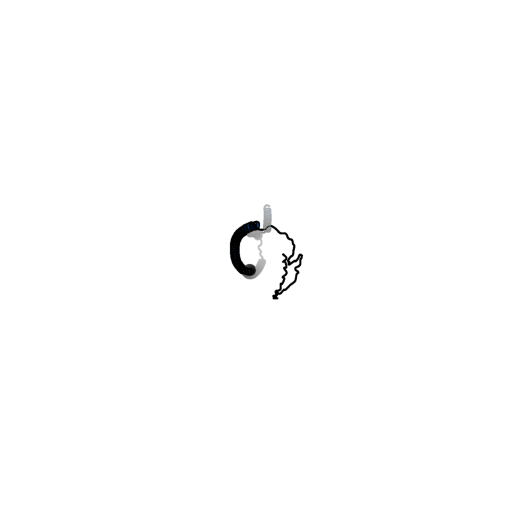4.53 302 GLN A O 1
ATOM 2435 N N . SER A 1 303 ? -24.706 8.885 86.262 1.00 35.94 303 SER A N 1
ATOM 2436 C CA . SER A 1 303 ? -24.095 7.650 85.761 1.00 35.94 303 SER A CA 1
ATOM 2437 C C . SER A 1 303 ? -22.819 8.015 85.013 1.00 35.94 303 SER A C 1
ATOM 2439 O O . SER A 1 303 ? -22.835 8.750 84.025 1.00 35.94 303 SER A O 1
ATOM 2441 N N . SER A 1 304 ? -21.710 7.523 85.544 1.00 37.06 304 SER A N 1
ATOM 2442 C CA . SER A 1 304 ? -20.349 7.705 85.075 1.00 37.06 304 SER A CA 1
ATOM 2443 C C . SER A 1 304 ? -19.996 6.751 83.931 1.00 37.06 304 SER A C 1
ATOM 2445 O O . SER A 1 304 ? -20.459 5.619 83.823 1.00 37.06 304 SER A O 1
ATOM 2447 N N . THR A 1 305 ? -19.120 7.257 83.073 1.00 42.88 305 THR A N 1
ATOM 2448 C CA . THR A 1 305 ? -18.291 6.566 82.085 1.00 42.88 305 THR A CA 1
ATOM 2449 C C . THR A 1 305 ? -17.323 5.553 82.706 1.00 42.88 305 THR A C 1
ATOM 2451 O O . THR A 1 305 ? -16.555 5.929 83.586 1.00 42.88 305 THR A O 1
ATOM 2454 N N . ALA A 1 306 ? -17.236 4.346 82.135 1.00 35.44 306 ALA A N 1
ATOM 2455 C CA . ALA A 1 306 ? -16.021 3.518 82.034 1.00 35.44 306 ALA A CA 1
ATOM 2456 C C . ALA A 1 306 ? -16.323 2.360 81.054 1.00 35.44 306 ALA A C 1
ATOM 2458 O O . ALA A 1 306 ? -17.279 1.627 81.248 1.00 35.44 306 ALA A O 1
ATOM 2459 N N . ALA A 1 307 ? -15.731 2.269 79.864 1.00 34.91 307 ALA A N 1
ATOM 2460 C CA . ALA A 1 307 ? -14.345 1.924 79.536 1.00 34.91 307 ALA A CA 1
ATOM 2461 C C . ALA A 1 307 ? -14.261 0.505 78.928 1.00 34.91 307 ALA A C 1
ATOM 2463 O O . ALA A 1 307 ? -14.314 -0.498 79.619 1.00 34.91 307 ALA A O 1
ATOM 2464 N N . ARG A 1 308 ? -14.079 0.493 77.599 1.00 40.12 308 ARG A N 1
ATOM 2465 C CA . ARG A 1 308 ? -13.171 -0.357 76.803 1.00 40.12 308 ARG A CA 1
ATOM 2466 C C . ARG A 1 308 ? -13.086 -1.857 77.131 1.00 40.12 308 ARG A C 1
ATOM 2468 O O . ARG A 1 308 ? -12.422 -2.235 78.081 1.00 40.12 308 ARG A O 1
ATOM 2475 N N . HIS A 1 309 ? -13.424 -2.678 76.134 1.00 34.84 309 HIS A N 1
ATOM 2476 C CA . HIS A 1 309 ? -12.529 -3.752 75.688 1.00 34.84 309 HIS A CA 1
ATOM 2477 C C . HIS A 1 309 ? -12.603 -3.920 74.162 1.00 34.84 309 HIS A C 1
ATOM 2479 O O . HIS A 1 309 ? -13.666 -4.109 73.582 1.00 34.84 309 HIS A O 1
ATOM 2485 N N . ARG A 1 310 ? -11.440 -3.792 73.511 1.00 40.09 310 ARG A N 1
ATOM 2486 C CA . ARG A 1 310 ? -11.190 -4.143 72.107 1.00 40.09 310 ARG A CA 1
ATOM 2487 C C . ARG A 1 310 ? -10.674 -5.579 72.065 1.00 40.09 310 ARG A C 1
ATOM 2489 O O . ARG A 1 310 ? -9.802 -5.905 72.861 1.00 40.09 310 ARG A O 1
ATOM 2496 N N . ASN A 1 311 ? -11.118 -6.359 71.084 1.00 37.59 311 ASN A N 1
ATOM 2497 C CA . ASN A 1 311 ? -10.348 -7.458 70.502 1.00 37.59 311 ASN A CA 1
ATOM 2498 C C . ASN A 1 311 ? -10.869 -7.726 69.085 1.00 37.59 311 ASN A C 1
ATOM 2500 O O . ASN A 1 311 ? -11.892 -8.374 68.911 1.00 37.59 311 ASN A O 1
ATOM 2504 N N . PHE A 1 312 ? -10.154 -7.231 68.073 1.00 41.06 312 PHE A N 1
ATOM 2505 C CA . PHE A 1 312 ? -10.220 -7.790 66.725 1.00 41.06 312 PHE A CA 1
ATOM 2506 C C . PHE A 1 312 ? -8.809 -8.179 66.308 1.00 41.06 312 PHE A C 1
ATOM 2508 O O . PHE A 1 312 ? -7.879 -7.368 66.326 1.00 41.06 312 PHE A O 1
ATOM 2515 N N . GLY A 1 313 ? -8.673 -9.471 66.028 1.00 36.72 313 GLY A N 1
ATOM 2516 C CA . GLY A 1 313 ? -7.445 -10.123 65.629 1.00 36.72 313 GLY A CA 1
ATOM 2517 C C . GLY A 1 313 ? -6.928 -9.613 64.289 1.00 36.72 313 GLY A C 1
ATOM 2518 O O . GLY A 1 313 ? -7.674 -9.289 63.369 1.00 36.72 313 GLY A O 1
ATOM 2519 N N . LYS A 1 314 ? -5.600 -9.570 64.228 1.00 40.19 314 LYS A N 1
ATOM 2520 C CA . LYS A 1 314 ? -4.764 -9.391 63.045 1.00 40.19 314 LYS A CA 1
ATOM 2521 C C . LYS A 1 314 ? -5.109 -10.409 61.954 1.00 40.19 314 LYS A C 1
ATOM 2523 O O . LYS A 1 314 ? -5.122 -11.599 62.240 1.00 40.19 314 LYS A O 1
ATOM 2528 N N . LEU A 1 315 ? -5.141 -9.953 60.704 1.00 38.22 315 LEU A N 1
ATOM 2529 C CA . LEU A 1 315 ? -4.603 -10.696 59.562 1.00 38.22 315 LEU A CA 1
ATOM 2530 C C . LEU A 1 315 ? -3.916 -9.698 58.620 1.00 38.22 315 LEU A C 1
ATOM 2532 O O . LEU A 1 315 ? -4.505 -8.715 58.180 1.00 38.22 315 LEU A O 1
ATOM 2536 N N . HIS A 1 316 ? -2.616 -9.912 58.417 1.00 39.75 316 HIS A N 1
ATOM 2537 C CA . HIS A 1 316 ? -1.775 -9.191 57.468 1.00 39.75 316 HIS A CA 1
ATOM 2538 C C . HIS A 1 316 ? -2.042 -9.697 56.046 1.00 39.75 316 HIS A C 1
ATOM 2540 O O . HIS A 1 316 ? -2.112 -10.902 55.824 1.00 39.75 316 HIS A O 1
ATOM 2546 N N . GLY A 1 317 ? -2.084 -8.776 55.087 1.00 33.91 317 GLY A N 1
ATOM 2547 C CA . GLY A 1 317 ? -2.033 -9.059 53.656 1.00 33.91 317 GLY A CA 1
ATOM 2548 C C . GLY A 1 317 ? -1.480 -7.835 52.940 1.00 33.91 317 GLY A C 1
ATOM 2549 O O . GLY A 1 317 ? -2.187 -6.854 52.732 1.00 33.91 317 GLY A O 1
ATOM 2550 N N . ALA A 1 318 ? -0.182 -7.859 52.658 1.00 42.69 318 ALA A N 1
ATOM 2551 C CA . ALA A 1 318 ? 0.550 -6.793 51.996 1.00 42.69 318 ALA A CA 1
ATOM 2552 C C . ALA A 1 318 ? 0.178 -6.704 50.509 1.00 42.69 318 ALA A C 1
ATOM 2554 O O . ALA A 1 318 ? 0.286 -7.700 49.806 1.00 42.69 318 ALA A O 1
ATOM 2555 N N . HIS A 1 319 ? -0.143 -5.507 50.011 1.00 37.53 319 HIS A N 1
ATOM 2556 C CA . HIS A 1 319 ? 0.077 -5.160 48.606 1.00 37.53 319 HIS A CA 1
ATOM 2557 C C . HIS A 1 319 ? 0.484 -3.691 48.468 1.00 37.53 319 HIS A C 1
ATOM 2559 O O . HIS A 1 319 ? -0.191 -2.768 48.920 1.00 37.53 319 HIS A O 1
ATOM 2565 N N . ALA A 1 320 ? 1.655 -3.514 47.861 1.00 38.62 320 ALA A N 1
ATOM 2566 C CA . ALA A 1 320 ? 2.326 -2.254 47.618 1.00 38.62 320 ALA A CA 1
ATOM 2567 C C . ALA A 1 320 ? 1.598 -1.417 46.554 1.00 38.62 320 ALA A C 1
ATOM 2569 O O . ALA A 1 320 ? 1.393 -1.862 45.425 1.00 38.62 320 ALA A O 1
ATOM 2570 N N . PHE A 1 321 ? 1.279 -0.169 46.896 1.00 37.16 321 PHE A N 1
ATOM 2571 C CA . PHE A 1 321 ? 0.828 0.850 45.950 1.00 37.16 321 PHE A CA 1
ATOM 2572 C C . PHE A 1 321 ? 2.050 1.481 45.265 1.00 37.16 321 PHE A C 1
ATOM 2574 O O . PHE A 1 321 ? 2.749 2.314 45.844 1.00 37.16 321 PHE A O 1
ATOM 2581 N N . ARG A 1 322 ? 2.323 1.091 44.016 1.00 38.84 322 ARG A N 1
ATOM 2582 C CA . ARG A 1 322 ? 3.307 1.755 43.149 1.00 38.84 322 ARG A CA 1
ATOM 2583 C C . ARG A 1 322 ? 2.607 2.935 42.462 1.00 38.84 322 ARG A C 1
ATOM 2585 O O . ARG A 1 322 ? 1.795 2.734 41.567 1.00 38.84 322 ARG A O 1
ATOM 2592 N N . LYS A 1 323 ? 2.890 4.168 42.894 1.00 40.28 323 LYS A N 1
ATOM 2593 C CA . LYS A 1 323 ? 2.446 5.391 42.202 1.00 40.28 323 LYS A CA 1
ATOM 2594 C C . LYS A 1 323 ? 3.270 5.572 40.924 1.00 40.28 323 LYS A C 1
ATOM 2596 O O . LYS A 1 323 ? 4.445 5.920 41.003 1.00 40.28 323 LYS A O 1
ATOM 2601 N N . THR A 1 324 ? 2.667 5.359 39.758 1.00 45.12 324 THR A N 1
ATOM 2602 C CA . THR A 1 324 ? 3.210 5.825 38.475 1.00 45.12 324 THR A CA 1
ATOM 2603 C C . THR A 1 324 ? 2.804 7.277 38.240 1.00 45.12 324 THR A C 1
ATOM 2605 O O . THR A 1 324 ? 1.642 7.661 38.358 1.00 45.12 324 THR A O 1
ATOM 2608 N N . ARG A 1 325 ? 3.825 8.088 37.969 1.00 41.19 325 ARG A N 1
ATOM 2609 C CA . ARG A 1 325 ? 3.797 9.525 37.706 1.00 41.19 325 ARG A CA 1
ATOM 2610 C C . ARG A 1 325 ? 3.255 9.750 36.291 1.00 41.19 325 ARG A C 1
ATOM 2612 O O . ARG A 1 325 ? 3.814 9.207 35.346 1.00 41.19 325 ARG A O 1
ATOM 2619 N N . TRP A 1 326 ? 2.190 10.532 36.152 1.00 38.38 326 TRP A N 1
ATOM 2620 C CA . TRP A 1 326 ? 1.699 10.985 34.852 1.00 38.38 326 TRP A CA 1
ATOM 2621 C C . TRP A 1 326 ? 2.617 12.100 34.347 1.00 38.38 326 TRP A C 1
ATOM 2623 O O . TRP A 1 326 ? 2.741 13.138 34.996 1.00 38.38 326 TRP A O 1
ATOM 2633 N N . THR A 1 327 ? 3.288 11.872 33.222 1.00 49.72 327 THR A N 1
ATOM 2634 C CA . THR A 1 327 ? 3.961 12.912 32.439 1.00 49.72 327 THR A CA 1
ATOM 2635 C C . THR A 1 327 ? 3.128 13.182 31.195 1.00 49.72 327 THR A C 1
ATOM 2637 O O . THR A 1 327 ? 2.890 12.284 30.390 1.00 49.72 327 THR A O 1
ATOM 2640 N N . THR A 1 328 ? 2.665 14.419 31.082 1.00 50.12 328 THR A N 1
ATOM 2641 C CA . THR A 1 328 ? 1.993 15.020 29.929 1.00 50.12 328 THR A CA 1
ATOM 2642 C C . THR A 1 328 ? 2.906 14.977 28.696 1.00 50.12 328 THR A C 1
ATOM 2644 O O . THR A 1 328 ? 4.073 15.350 28.827 1.00 50.12 328 THR A O 1
ATOM 2647 N N . PRO A 1 329 ? 2.428 14.574 27.506 1.00 52.69 329 PRO A N 1
ATOM 2648 C CA . PRO A 1 329 ? 3.187 14.759 26.280 1.00 52.69 329 PRO A CA 1
ATOM 2649 C C . PRO A 1 329 ? 2.968 16.173 25.729 1.00 52.69 329 PRO A C 1
ATOM 2651 O O . PRO A 1 329 ? 1.839 16.628 25.546 1.00 52.69 329 PRO A O 1
ATOM 2654 N N . THR A 1 330 ? 4.080 16.858 25.486 1.00 53.19 330 THR A N 1
ATOM 2655 C CA . THR A 1 330 ? 4.181 18.112 24.737 1.00 53.19 330 THR A CA 1
ATOM 2656 C C . THR A 1 330 ? 3.794 17.858 23.278 1.00 53.19 330 THR A C 1
ATOM 2658 O O . THR A 1 330 ? 4.362 16.973 22.641 1.00 53.19 330 THR A O 1
ATOM 2661 N N . LEU A 1 331 ? 2.825 18.620 22.765 1.00 47.75 331 LEU A N 1
ATOM 2662 C CA . LEU A 1 331 ? 2.504 18.700 21.337 1.00 47.75 331 LEU A CA 1
ATOM 2663 C C . LEU A 1 331 ? 3.639 19.439 20.608 1.00 47.75 331 LEU A C 1
ATOM 2665 O O . LEU A 1 331 ? 4.044 20.514 21.058 1.00 47.75 331 LEU A O 1
ATOM 2669 N N . ILE A 1 332 ? 4.139 18.840 19.525 1.00 52.00 332 ILE A N 1
ATOM 2670 C CA . ILE A 1 332 ? 4.919 19.506 18.468 1.00 52.00 332 ILE A CA 1
ATOM 2671 C C . ILE A 1 332 ? 3.932 20.002 17.419 1.00 52.00 332 ILE A C 1
ATOM 2673 O O . ILE A 1 332 ? 3.006 19.218 17.103 1.00 52.00 332 ILE A O 1
#

Foldseek 3Di:
DVVVVVVVVVVVVLVVLVVVCVVVPPPDDPVSVVVNVVVVVVVCCCVVVVPDPDDPDDDVVVVVVVVVVVVVVVVVVVVVVVVVVVVVVVVVVVVVVVVVVVVVVVVVVVVVVVVVVVVVVVVVVVVVVVVVVVVVVVVVVVVVVVVVVVVVVVVVVVVVVVVVVVVVVVVVVVVVVVVVVVVVVVVVVVVVVVVVVVVVVVVVVVVVVVVVVVVVVVVVVVVVVVVVVVVVVVVVVVVVVVVVVVVVVVVVVVVVVVVVVVVVVVVVVVPVVDDDDDDDDDDDDDDDDDDDDDDDDDDDDDDDDDDDDDDDDDDDDDDDDDDDDDDDDDDD

Sequence (332 aa):
MFFFLLQESIEHTCICIWQICIYIGVYENSDLYECAYMCICIYVYNNIVGNDESATSRNPRDVWLMQAAITEQDARIEELERDLEAERSKVSEARFELESKLDEMEFAKSQMELEMGVCKDDMQRLQQRIQELSRKESLLDSAQQENRTAQEELQATHLHAEQLNEELIKTQDQMQHFKSLYEKQNATLKKQLQTIAEMSKMKMQFEEEQQHLKDEFEQEMQEAEDLILTLEEKVQTLTKDNQELLQQLKSSESQFLQMHADFADTAMGMLTQDAQGGDGHGEGDAANMAVDKTGGTLSAAQSSTAARHRNFGKLHGAHAFRKTRWTTPTLI

Solvent-accessible surface area (backbone atoms only — not comparable to full-atom values): 19772 Å² total; per-residue (Å²): 121,78,66,62,65,54,53,59,53,49,58,55,50,54,53,51,51,54,52,48,51,64,72,68,68,70,85,82,54,70,72,62,54,52,52,52,50,49,53,50,52,52,51,48,45,51,65,66,69,68,71,65,98,77,73,98,74,83,54,71,65,59,56,50,53,51,50,52,52,48,54,54,48,50,55,51,48,55,49,51,51,52,52,51,49,53,50,50,50,52,50,50,52,52,48,51,55,50,51,53,50,47,53,53,50,52,50,52,49,53,50,51,52,50,54,52,48,54,51,51,52,52,50,50,52,48,52,52,50,51,54,52,48,54,52,49,51,54,52,49,53,50,52,54,48,51,50,51,52,51,50,53,52,50,50,54,50,50,53,51,53,51,52,52,48,53,51,50,51,52,53,51,52,52,51,52,51,50,51,52,52,51,51,53,49,50,57,49,50,52,50,52,53,49,52,51,51,53,51,52,51,52,51,51,52,51,53,52,52,51,49,52,53,48,53,52,51,52,49,54,49,50,54,50,50,53,50,49,54,51,50,50,55,51,50,51,50,54,50,50,53,51,51,52,51,51,50,50,48,52,51,52,50,52,51,50,49,49,53,49,49,54,47,49,50,51,50,46,60,58,43,75,74,58,76,87,85,84,89,83,88,85,88,88,87,83,91,80,91,80,91,88,90,88,86,81,91,82,86,83,87,86,88,82,91,83,83,88,87,89,88,81,84,89,80,91,79,91,79,85,85,82,84,80,82,88,78,84,82,82,86,131

Mean predicted aligned error: 21.75 Å

pLDDT: mean 74.4, std 24.1, range [30.22, 98.31]